Protein AF-0000000066291277 (afdb_homodimer)

Radius of gyration: 20.27 Å; Cα contacts (8 Å, |Δi|>4): 408; chains: 2; bounding box: 44×54×45 Å

pLDDT: mean 94.83, std 2.91, range [80.88, 98.44]

Sequence (378 aa):
MNVTFDGIYNEIIENMHHFASEEKDFSKLTQYKDLISKTIDEVVEEVFNDIFSYEKTKTLFDESKRKELEEDFKNWIKGLFEISNDSDLNEFYKEIVKRGIKYVEKDFLPEYLTAIIIKIEDRLKNKLKEELKEDAQEIVDILDDLLKRVILLNVAAYMNFESKVLDYIGINQNLKKNAVKLGIKKMGLMNVTFDGIYNEIIENMHHFASEEKDFSKLTQYKDLISKTIDEVVEEVFNDIFSYEKTKTLFDESKRKELEEDFKNWIKGLFEISNDSDLNEFYKEIVKRGIKYVEKDFLPEYLTAIIIKIEDRLKNKLKEELKEDAQEIVDILDDLLKRVILLNVAAYMNFESKVLDYIGINQNLKKNAVKLGIKKMGL

Organism: Methanocaldococcus jannaschii (strain ATCC 43067 / DSM 2661 / JAL-1 / JCM 10045 / NBRC 100440) (NCBI:txid243232)

Foldseek 3Di:
DDDDLVVLLVVLVVVCVVPDDDADQLLVLLVCLVLCLVVLLVLLVVLVCCQCVDPVRNPLDDPVCSVVVSVVVSVLVSLSNVQNDPVSVSVNLSVLLVVLLVCLVSVVDLVSVLVSLVSSLVSSLVSQCVVVPPNSVVVNVNSVRVSVVSSSSSNSSNVVNVVVVCVVVPDDPVVVVVVVVVVCVVVVD/DDDDLCVLLVVLVVVCVVPPDDADQLLVLLVCLVLCLVLLLVLLVVLVCCQCVDPVRNPLDDPVCSVVVSVVVSVLVSLSNVQNDPVSVSVNLSVLLVVLLVCLVSVVDLVSVLVSLVSSLVSSLVSLCVVVPPNSVVVNVNSVRVSVVSSSSSNSSNVVNVVVVCVVVPDDPVVVVVVVVVVCVVVVD

Structure (mmCIF, N/CA/C/O backbone):
data_AF-0000000066291277-model_v1
#
loop_
_entity.id
_entity.type
_entity.pdbx_description
1 polymer 'Uncharacterized protein MJ1356'
#
loop_
_atom_site.group_PDB
_atom_site.id
_atom_site.type_symbol
_atom_site.label_atom_id
_atom_site.label_alt_id
_atom_site.label_comp_id
_atom_site.label_asym_id
_atom_site.label_entity_id
_atom_site.label_seq_id
_atom_site.pdbx_PDB_ins_code
_atom_site.Cartn_x
_atom_site.Cartn_y
_atom_site.Cartn_z
_atom_site.occupancy
_atom_site.B_iso_or_equiv
_atom_site.auth_seq_id
_atom_site.auth_comp_id
_atom_site.auth_asym_id
_atom_site.auth_atom_id
_atom_site.pdbx_PDB_model_num
ATOM 1 N N . MET A 1 1 ? -13.555 24.484 4.746 1 80.88 1 MET A N 1
ATOM 2 C CA . MET A 1 1 ? -12.914 23.438 3.965 1 80.88 1 MET A CA 1
ATOM 3 C C . MET A 1 1 ? -13.781 23.031 2.775 1 80.88 1 MET A C 1
ATOM 5 O O . MET A 1 1 ? -14.938 22.656 2.947 1 80.88 1 MET A O 1
ATOM 9 N N . ASN A 1 2 ? -13.281 23.234 1.552 1 84.19 2 ASN A N 1
ATOM 10 C CA . ASN A 1 2 ? -14.008 22.828 0.358 1 84.19 2 ASN A CA 1
ATOM 11 C C . ASN A 1 2 ? -13.578 21.438 -0.117 1 84.19 2 ASN A C 1
ATOM 13 O O . ASN A 1 2 ? -12.672 21.312 -0.941 1 84.19 2 ASN A O 1
ATOM 17 N N . VAL A 1 3 ? -14.273 20.438 0.455 1 90.56 3 VAL A N 1
ATOM 18 C CA . VAL A 1 3 ? -13.945 19.062 0.094 1 90.56 3 VAL A CA 1
ATOM 19 C C . VAL A 1 3 ? -15.219 18.281 -0.197 1 90.56 3 VAL A C 1
ATOM 21 O O . VAL A 1 3 ? -16.234 18.484 0.463 1 90.56 3 VAL A O 1
ATOM 24 N N . THR A 1 4 ? -15.195 17.531 -1.26 1 95.31 4 THR A N 1
ATOM 25 C CA . THR A 1 4 ? -16.281 16.609 -1.573 1 95.31 4 THR A CA 1
ATOM 26 C C . THR A 1 4 ? -15.758 15.195 -1.743 1 95.31 4 THR A C 1
ATOM 28 O O . THR A 1 4 ? -14.625 14.992 -2.178 1 95.31 4 THR A O 1
ATOM 31 N N . PHE A 1 5 ? -16.562 14.242 -1.342 1 97.25 5 PHE A N 1
ATOM 32 C CA . PHE A 1 5 ? -16.172 12.852 -1.511 1 97.25 5 PHE A CA 1
ATOM 33 C C . PHE A 1 5 ? -15.891 12.539 -2.977 1 97.25 5 PHE A C 1
ATOM 35 O O . PHE A 1 5 ? -14.891 11.898 -3.297 1 97.25 5 PHE A O 1
ATOM 42 N N . ASP A 1 6 ? -16.766 13.023 -3.848 1 96.62 6 ASP A N 1
ATOM 43 C CA . ASP A 1 6 ? -16.609 12.734 -5.273 1 96.62 6 ASP A CA 1
ATOM 44 C C . ASP A 1 6 ? -15.297 13.305 -5.812 1 96.62 6 ASP A C 1
ATOM 46 O O . ASP A 1 6 ? -14.656 12.688 -6.668 1 96.62 6 ASP A O 1
ATOM 50 N N . GLY A 1 7 ? -14.938 14.453 -5.355 1 96.12 7 GLY A N 1
ATOM 51 C CA . GLY A 1 7 ? -13.664 15.031 -5.758 1 96.12 7 GLY A CA 1
ATOM 52 C C . GLY A 1 7 ? -12.469 14.188 -5.348 1 96.12 7 GLY A C 1
ATOM 53 O O . GLY A 1 7 ? -11.562 13.953 -6.152 1 96.12 7 GLY A O 1
ATOM 54 N N . ILE A 1 8 ? -12.516 13.727 -4.125 1 96.56 8 ILE A N 1
ATOM 55 C CA . ILE A 1 8 ? -11.445 12.883 -3.615 1 96.56 8 ILE A CA 1
ATOM 56 C C . ILE A 1 8 ? -11.43 11.555 -4.371 1 96.56 8 ILE A C 1
ATOM 58 O O . ILE A 1 8 ? -10.391 11.117 -4.867 1 96.56 8 ILE A O 1
ATOM 62 N N . TYR A 1 9 ? -12.578 10.953 -4.512 1 97.94 9 TYR A N 1
ATOM 63 C CA . TYR A 1 9 ? -12.703 9.656 -5.164 1 97.94 9 TYR A CA 1
ATOM 64 C C . TYR A 1 9 ? -12.203 9.719 -6.605 1 97.94 9 TYR A C 1
ATOM 66 O O . TYR A 1 9 ? -11.414 8.875 -7.035 1 97.94 9 TYR A O 1
ATOM 74 N N . ASN A 1 10 ? -12.609 10.719 -7.34 1 97.31 10 ASN A N 1
ATOM 75 C CA . ASN A 1 10 ? -12.25 10.836 -8.75 1 97.31 10 ASN A CA 1
ATOM 76 C C . ASN A 1 10 ? -10.742 11.047 -8.93 1 97.31 10 ASN A C 1
ATOM 78 O O . ASN A 1 10 ? -10.141 10.492 -9.852 1 97.31 10 ASN A O 1
ATOM 82 N N . GLU A 1 11 ? -10.219 11.828 -8.102 1 96.19 11 GLU A N 1
ATOM 83 C CA . GLU A 1 11 ? -8.781 12.047 -8.164 1 96.19 11 GLU A CA 1
ATOM 84 C C . GLU A 1 11 ? -8.008 10.75 -7.922 1 96.19 11 GLU A C 1
ATOM 86 O O . GLU A 1 11 ? -7.043 10.461 -8.625 1 96.19 11 GLU A O 1
ATOM 91 N N . ILE A 1 12 ? -8.438 9.984 -6.945 1 97.5 12 ILE A N 1
ATOM 92 C CA . ILE A 1 12 ? -7.777 8.734 -6.566 1 97.5 12 ILE A CA 1
ATOM 93 C C . ILE A 1 12 ? -7.879 7.73 -7.715 1 97.5 12 ILE A C 1
ATOM 95 O O . ILE A 1 12 ? -6.887 7.102 -8.086 1 97.5 12 ILE A O 1
ATOM 99 N N . ILE A 1 13 ? -9.039 7.617 -8.32 1 97.56 13 ILE A N 1
ATOM 100 C CA . ILE A 1 13 ? -9.273 6.648 -9.391 1 97.56 13 ILE A CA 1
ATOM 101 C C . ILE A 1 13 ? -8.484 7.047 -10.633 1 97.56 13 ILE A C 1
ATOM 103 O O . ILE A 1 13 ? -7.926 6.191 -11.32 1 97.56 13 ILE A O 1
ATOM 107 N N . GLU A 1 14 ? -8.398 8.281 -10.891 1 96.69 14 GLU A N 1
ATOM 108 C CA . GLU A 1 14 ? -7.609 8.781 -12.016 1 96.69 14 GLU A CA 1
ATOM 109 C C . GLU A 1 14 ? -6.137 8.414 -11.852 1 96.69 14 GLU A C 1
ATOM 111 O O . GLU A 1 14 ? -5.512 7.914 -12.797 1 96.69 14 GLU A O 1
ATOM 116 N N . ASN A 1 15 ? -5.59 8.688 -10.703 1 95.88 15 ASN A N 1
ATOM 117 C CA . ASN A 1 15 ? -4.195 8.352 -10.438 1 95.88 15 ASN A CA 1
ATOM 118 C C . ASN A 1 15 ? -3.943 6.852 -10.578 1 95.88 15 ASN A C 1
ATOM 120 O O . ASN A 1 15 ? -2.939 6.441 -11.164 1 95.88 15 ASN A O 1
ATOM 124 N N . MET A 1 16 ? -4.863 6.059 -10.047 1 95.62 16 MET A N 1
ATOM 125 C CA . MET A 1 16 ? -4.734 4.609 -10.133 1 95.62 16 MET A CA 1
ATOM 126 C C . MET A 1 16 ? -4.719 4.148 -11.586 1 95.62 16 MET A C 1
ATOM 128 O O . MET A 1 16 ? -3.838 3.385 -11.984 1 95.62 16 MET A O 1
ATOM 132 N N . HIS A 1 17 ? -5.57 4.664 -12.359 1 94.38 17 HIS A N 1
ATOM 133 C CA . HIS A 1 17 ? -5.703 4.203 -13.734 1 94.38 17 HIS A CA 1
ATOM 134 C C . HIS A 1 17 ? -4.551 4.711 -14.602 1 94.38 17 HIS A C 1
ATOM 136 O O . HIS A 1 17 ? -4.191 4.078 -15.594 1 94.38 17 HIS A O 1
ATOM 142 N N . HIS A 1 18 ? -4.004 5.73 -14.188 1 95.19 18 HIS A N 1
ATOM 143 C CA . HIS A 1 18 ? -2.873 6.254 -14.945 1 95.19 18 HIS A CA 1
ATOM 144 C C . HIS A 1 18 ? -1.635 5.387 -14.758 1 95.19 18 HIS A C 1
ATOM 146 O O . HIS A 1 18 ? -0.889 5.145 -15.711 1 95.19 18 HIS A O 1
ATOM 152 N N . PHE A 1 19 ? -1.432 4.879 -13.562 1 92.94 19 PHE A N 1
ATOM 153 C CA . PHE A 1 19 ? -0.156 4.242 -13.25 1 92.94 19 PHE A CA 1
ATOM 154 C C . PHE A 1 19 ? -0.304 2.727 -13.211 1 92.94 19 PHE A C 1
ATOM 156 O O . PHE A 1 19 ? 0.6 1.999 -13.625 1 92.94 19 PHE A O 1
ATOM 163 N N . ALA A 1 20 ? -1.417 2.275 -12.742 1 90.69 20 ALA A N 1
ATOM 164 C CA . ALA A 1 20 ? -1.563 0.838 -12.523 1 90.69 20 ALA A CA 1
ATOM 165 C C . ALA A 1 20 ? -2.086 0.148 -13.781 1 90.69 20 ALA A C 1
ATOM 167 O O . ALA A 1 20 ? -2.768 0.77 -14.602 1 90.69 20 ALA A O 1
ATOM 168 N N . SER A 1 21 ? -1.762 -1.123 -13.898 1 90.88 21 SER A N 1
ATOM 169 C CA . SER A 1 21 ? -2.293 -1.937 -14.984 1 90.88 21 SER A CA 1
ATOM 170 C C . SER A 1 21 ? -3.805 -2.094 -14.875 1 90.88 21 SER A C 1
ATOM 172 O O . SER A 1 21 ? -4.391 -1.791 -13.828 1 90.88 21 SER A O 1
ATOM 174 N N . GLU A 1 22 ? -4.352 -2.605 -15.953 1 92.25 22 GLU A N 1
ATOM 175 C CA . GLU A 1 22 ? -5.793 -2.842 -15.977 1 92.25 22 GLU A CA 1
ATOM 176 C C . GLU A 1 22 ? -6.199 -3.891 -14.945 1 92.25 22 GLU A C 1
ATOM 178 O O . GLU A 1 22 ? -5.438 -4.82 -14.664 1 92.25 22 GLU A O 1
ATOM 183 N N . GLU A 1 23 ? -7.418 -3.727 -14.5 1 94.25 23 GLU A N 1
ATOM 184 C CA . GLU A 1 23 ? -7.969 -4.645 -13.508 1 94.25 23 GLU A CA 1
ATOM 185 C C . GLU A 1 23 ? -8.219 -6.023 -14.117 1 94.25 23 GLU A C 1
ATOM 187 O O . GLU A 1 23 ? -8.625 -6.137 -15.273 1 94.25 23 GLU A O 1
ATOM 192 N N . LYS A 1 24 ? -8.008 -7.035 -13.305 1 94.44 24 LYS A N 1
ATOM 193 C CA . LYS A 1 24 ? -8.43 -8.375 -13.688 1 94.44 24 LYS A CA 1
ATOM 194 C C . LYS A 1 24 ? -9.938 -8.539 -13.547 1 94.44 24 LYS A C 1
ATOM 196 O O . LYS A 1 24 ? -10.633 -7.609 -13.125 1 94.44 24 LYS A O 1
ATOM 201 N N . ASP A 1 25 ? -10.43 -9.672 -13.992 1 97 25 ASP A N 1
ATOM 202 C CA . ASP A 1 25 ? -11.859 -9.945 -13.883 1 97 25 ASP A CA 1
ATOM 203 C C . ASP A 1 25 ? -12.227 -10.438 -12.484 1 97 25 ASP A C 1
ATOM 205 O O . ASP A 1 25 ? -12.305 -11.648 -12.25 1 97 25 ASP A O 1
ATOM 209 N N . PHE A 1 26 ? -12.625 -9.539 -11.672 1 97.94 26 PHE A N 1
ATOM 210 C CA . PHE A 1 26 ? -12.859 -9.844 -10.266 1 97.94 26 PHE A CA 1
ATOM 211 C C . PHE A 1 26 ? -14.148 -10.641 -10.086 1 97.94 26 PHE A C 1
ATOM 213 O O . PHE A 1 26 ? -14.391 -11.211 -9.016 1 97.94 26 PHE A O 1
ATOM 220 N N . SER A 1 27 ? -15 -10.664 -11.125 1 98 27 SER A N 1
ATOM 221 C CA . SER A 1 27 ? -16.25 -11.398 -11.023 1 98 27 SER A CA 1
ATOM 222 C C . SER A 1 27 ? -16 -12.883 -10.812 1 98 27 SER A C 1
ATOM 224 O O . SER A 1 27 ? -16.875 -13.594 -10.289 1 98 27 SER A O 1
ATOM 226 N N . LYS A 1 28 ? -14.875 -13.383 -11.156 1 97.38 28 LYS A N 1
ATOM 227 C CA . LYS A 1 28 ? -14.531 -14.789 -11 1 97.38 28 LYS A CA 1
ATOM 228 C C . LYS A 1 28 ? -14.414 -15.172 -9.523 1 97.38 28 LYS A C 1
ATOM 230 O O . LYS A 1 28 ? -14.484 -16.344 -9.172 1 97.38 28 LYS A O 1
ATOM 235 N N . LEU A 1 29 ? -14.242 -14.211 -8.633 1 97.56 29 LEU A N 1
ATOM 236 C CA . LEU A 1 29 ? -14.102 -14.477 -7.203 1 97.56 29 LEU A CA 1
ATOM 237 C C . LEU A 1 29 ? -15.438 -14.883 -6.594 1 97.56 29 LEU A C 1
ATOM 239 O O . LEU A 1 29 ? -15.477 -15.539 -5.551 1 97.56 29 LEU A O 1
ATOM 243 N N . THR A 1 30 ? -16.516 -14.484 -7.234 1 97 30 THR A N 1
ATOM 244 C CA . THR A 1 30 ? -17.844 -14.672 -6.66 1 97 30 THR A CA 1
ATOM 245 C C . THR A 1 30 ? -18.125 -16.156 -6.426 1 97 30 THR A C 1
ATOM 247 O O . THR A 1 30 ? -18.875 -16.516 -5.512 1 97 30 THR A O 1
ATOM 250 N N . GLN A 1 31 ? -17.484 -17.016 -7.156 1 95.25 31 GLN A N 1
ATOM 251 C CA . GLN A 1 31 ? -17.719 -18.453 -7.09 1 95.25 31 GLN A CA 1
ATOM 252 C C . GLN A 1 31 ? -17.156 -19.047 -5.805 1 95.25 31 GLN A C 1
ATOM 254 O O . GLN A 1 31 ? -17.5 -20.172 -5.426 1 95.25 31 GLN A O 1
ATOM 259 N N . TYR A 1 32 ? -16.453 -18.266 -5.094 1 94.06 32 TYR A N 1
ATOM 260 C CA . TYR A 1 32 ? -15.703 -18.859 -3.994 1 94.06 32 TYR A CA 1
ATOM 261 C C . TYR A 1 32 ? -16.109 -18.234 -2.66 1 94.06 32 TYR A C 1
ATOM 263 O O . TYR A 1 32 ? -15.43 -18.438 -1.647 1 94.06 32 TYR A O 1
ATOM 271 N N . LYS A 1 33 ? -17.125 -17.531 -2.645 1 92.5 33 LYS A N 1
ATOM 272 C CA . LYS A 1 33 ? -17.594 -16.875 -1.438 1 92.5 33 LYS A CA 1
ATOM 273 C C . LYS A 1 33 ? -17.844 -17.875 -0.315 1 92.5 33 LYS A C 1
ATOM 275 O O . LYS A 1 33 ? -17.406 -17.672 0.819 1 92.5 33 LYS A O 1
ATOM 280 N N . ASP A 1 34 ? -18.453 -18.922 -0.618 1 91.5 34 ASP A N 1
ATOM 281 C CA . ASP A 1 34 ? -18.812 -19.906 0.397 1 91.5 34 ASP A CA 1
ATOM 282 C C . ASP A 1 34 ? -17.562 -20.641 0.899 1 91.5 34 ASP A C 1
ATOM 284 O O . ASP A 1 34 ? -17.484 -21 2.074 1 91.5 34 ASP A O 1
ATOM 288 N N . LEU A 1 35 ? -16.688 -20.797 0.063 1 91.88 35 LEU A N 1
ATOM 289 C CA . LEU A 1 35 ? -15.461 -21.516 0.399 1 91.88 35 LEU A CA 1
ATOM 290 C C . LEU A 1 35 ? -14.68 -20.781 1.483 1 91.88 35 LEU A C 1
ATOM 292 O O . LEU A 1 35 ? -14.07 -21.422 2.35 1 91.88 35 LEU A O 1
ATOM 296 N N . ILE A 1 36 ? -14.734 -19.438 1.47 1 91.38 36 ILE A N 1
ATOM 297 C CA . ILE A 1 36 ? -13.805 -18.688 2.311 1 91.38 36 ILE A CA 1
ATOM 298 C C . ILE A 1 36 ? -14.5 -18.281 3.609 1 91.38 36 ILE A C 1
ATOM 300 O O . ILE A 1 36 ? -13.867 -17.703 4.504 1 91.38 36 ILE A O 1
ATOM 304 N N . SER A 1 37 ? -15.719 -18.578 3.73 1 88.25 37 SER A N 1
ATOM 305 C CA . SER A 1 37 ? -16.516 -18.078 4.848 1 88.25 37 SER A CA 1
ATOM 306 C C . SER A 1 37 ? -15.898 -18.484 6.188 1 88.25 37 SER A C 1
ATOM 308 O O . SER A 1 37 ? -15.789 -17.656 7.098 1 88.25 37 SER A O 1
ATOM 310 N N . LYS A 1 38 ? -15.5 -19.688 6.328 1 87.31 38 LYS A N 1
ATOM 311 C CA . LYS A 1 38 ? -14.906 -20.141 7.586 1 87.31 38 LYS A CA 1
ATOM 312 C C . LYS A 1 38 ? -13.547 -19.5 7.812 1 87.31 38 LYS A C 1
ATOM 314 O O . LYS A 1 38 ? -13.195 -19.156 8.945 1 87.31 38 LYS A O 1
ATOM 319 N N . THR A 1 39 ? -12.828 -19.312 6.875 1 92.88 39 THR A N 1
ATOM 320 C CA . THR A 1 39 ? -11.5 -18.719 6.984 1 92.88 39 THR A CA 1
ATOM 321 C C . THR A 1 39 ? -11.602 -17.25 7.402 1 92.88 39 THR A C 1
ATOM 323 O O . THR A 1 39 ? -10.773 -16.766 8.18 1 92.88 39 THR A O 1
ATOM 326 N N . ILE A 1 40 ? -12.617 -16.578 7.008 1 94.94 40 ILE A N 1
ATOM 327 C CA . ILE A 1 40 ? -12.82 -15.164 7.293 1 94.94 40 ILE A CA 1
ATOM 328 C C . ILE A 1 40 ? -12.953 -14.953 8.797 1 94.94 40 ILE A C 1
ATOM 330 O O . ILE A 1 40 ? -12.328 -14.055 9.367 1 94.94 40 ILE A O 1
ATOM 334 N N . ASP A 1 41 ? -13.688 -15.812 9.453 1 93.38 41 ASP A N 1
ATOM 335 C CA . ASP A 1 41 ? -13.898 -15.672 10.891 1 93.38 41 ASP A CA 1
ATOM 336 C C . ASP A 1 41 ? -12.578 -15.75 11.648 1 93.38 41 ASP A C 1
ATOM 338 O O . ASP A 1 41 ? -12.297 -14.906 12.5 1 93.38 41 ASP A O 1
ATOM 342 N N . GLU A 1 42 ? -11.875 -16.734 11.32 1 94.44 42 GLU A N 1
ATOM 343 C CA . GLU A 1 42 ? -10.609 -16.953 12 1 94.44 42 GLU A CA 1
ATOM 344 C C . GLU A 1 42 ? -9.633 -15.797 11.742 1 94.44 42 GLU A C 1
ATOM 346 O O . GLU A 1 42 ? -8.961 -15.328 12.664 1 94.44 42 GLU A O 1
ATOM 351 N N . VAL A 1 43 ? -9.57 -15.383 10.555 1 94.31 43 VAL A N 1
ATOM 352 C CA . VAL A 1 43 ? -8.641 -14.328 10.172 1 94.31 43 VAL A CA 1
ATOM 353 C C . VAL A 1 43 ? -9.023 -13.016 10.844 1 94.31 43 VAL A C 1
ATOM 355 O O . VAL A 1 43 ? -8.164 -12.281 11.328 1 94.31 43 VAL A O 1
ATOM 358 N N . VAL A 1 44 ? -10.258 -12.695 10.906 1 96.31 44 VAL A N 1
ATOM 359 C CA . VAL A 1 44 ? -10.742 -11.469 11.523 1 96.31 44 VAL A CA 1
ATOM 360 C C . VAL A 1 44 ? -10.422 -11.469 13.016 1 96.31 44 VAL A C 1
ATOM 362 O O . VAL A 1 44 ? -9.961 -10.461 13.555 1 96.31 44 VAL A O 1
ATOM 365 N N . GLU A 1 45 ? -10.625 -12.602 13.617 1 95.81 45 GLU A N 1
ATOM 366 C CA . GLU A 1 45 ? -10.289 -12.703 15.039 1 95.81 45 GLU A CA 1
ATOM 367 C C . GLU A 1 45 ? -8.805 -12.445 15.273 1 95.81 45 GLU A C 1
ATOM 369 O O . GLU A 1 45 ? -8.43 -11.71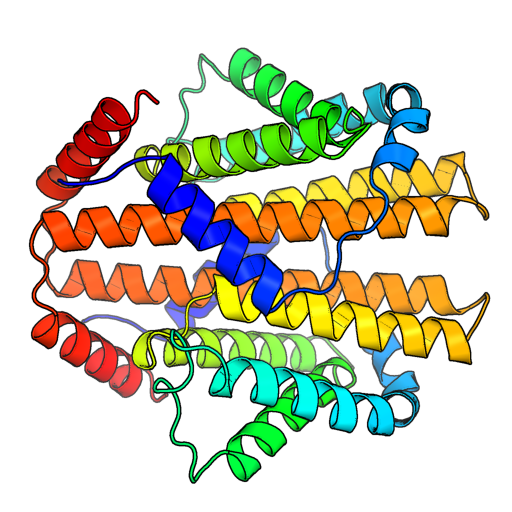9 16.203 1 95.81 45 GLU A O 1
ATOM 374 N N . GLU A 1 46 ? -7.973 -13.016 14.492 1 95.38 46 GLU A N 1
ATOM 375 C CA . GLU A 1 46 ? -6.531 -12.82 14.617 1 95.38 46 GLU A CA 1
ATOM 376 C C . GLU A 1 46 ? -6.16 -11.352 14.43 1 95.38 46 GLU A C 1
ATOM 378 O O . GLU A 1 46 ? -5.336 -10.82 15.18 1 95.38 46 GLU A O 1
ATOM 383 N N . VAL A 1 47 ? -6.727 -10.688 13.438 1 95.88 47 VAL A N 1
ATOM 384 C CA . VAL A 1 47 ? -6.453 -9.289 13.125 1 95.88 47 VAL A CA 1
ATOM 385 C C . VAL A 1 47 ? -6.824 -8.414 14.32 1 95.88 47 VAL A C 1
ATOM 387 O O . VAL A 1 47 ? -6.035 -7.559 14.742 1 95.88 47 VAL A O 1
ATOM 390 N N . PHE A 1 48 ? -7.941 -8.633 14.898 1 96.69 48 PHE A N 1
ATOM 391 C CA . PHE A 1 48 ? -8.391 -7.77 15.984 1 96.69 48 PHE A CA 1
ATOM 392 C C . PHE A 1 48 ? -7.652 -8.094 17.266 1 96.69 48 PHE A C 1
ATOM 394 O O . PHE A 1 48 ? -7.43 -7.211 18.109 1 96.69 48 PHE A O 1
ATOM 401 N N . ASN A 1 49 ? -7.211 -9.352 17.453 1 97.19 49 ASN A N 1
ATOM 402 C CA . ASN A 1 49 ? -6.277 -9.641 18.531 1 97.19 49 ASN A CA 1
ATOM 403 C C . ASN A 1 49 ? -4.996 -8.82 18.406 1 97.19 49 ASN A C 1
ATOM 405 O O . ASN A 1 49 ? -4.512 -8.258 19.375 1 97.19 49 ASN A O 1
ATOM 409 N N . ASP A 1 50 ? -4.48 -8.734 17.234 1 96.19 50 ASP A N 1
ATOM 410 C CA . ASP A 1 50 ? -3.275 -7.949 16.969 1 96.19 50 ASP A CA 1
ATOM 411 C C . ASP A 1 50 ? -3.516 -6.469 17.25 1 96.19 50 ASP A C 1
ATOM 413 O O . ASP A 1 50 ? -2.666 -5.797 17.844 1 96.19 50 ASP A O 1
ATOM 417 N N . ILE A 1 51 ? -4.668 -5.969 16.812 1 96.12 51 ILE A N 1
ATOM 418 C CA . ILE A 1 51 ? -5 -4.555 16.969 1 96.12 51 ILE A CA 1
ATOM 419 C C . ILE A 1 51 ? -5.09 -4.203 18.453 1 96.12 51 ILE A C 1
ATOM 421 O O . ILE A 1 51 ? -4.512 -3.209 18.891 1 96.12 51 ILE A O 1
ATOM 425 N N . PHE A 1 52 ? -5.707 -5.031 19.203 1 96.19 52 PHE A N 1
ATOM 426 C CA . PHE A 1 52 ? -6.02 -4.688 20.578 1 96.19 52 PHE A CA 1
ATOM 427 C C . PHE A 1 52 ? -4.871 -5.082 21.516 1 96.19 52 PHE A C 1
ATOM 429 O O . PHE A 1 52 ? -4.824 -4.652 22.656 1 96.19 52 PHE A O 1
ATOM 436 N N . SER A 1 53 ? -3.939 -5.863 21.031 1 95.75 53 SER A N 1
ATOM 437 C CA . SER A 1 53 ? -2.795 -6.242 21.844 1 95.75 53 SER A CA 1
ATOM 438 C C . SER A 1 53 ? -1.623 -5.289 21.641 1 95.75 53 SER A C 1
ATOM 440 O O . SER A 1 53 ? -0.639 -5.336 22.375 1 95.75 53 SER A O 1
ATOM 442 N N . TYR A 1 54 ? -1.712 -4.531 20.625 1 95.94 54 TYR A N 1
ATOM 443 C CA . TYR A 1 54 ? -0.607 -3.65 20.266 1 95.94 54 TYR A CA 1
ATOM 444 C C . TYR A 1 54 ? -0.763 -2.281 20.922 1 95.94 54 TYR A C 1
ATOM 446 O O . TYR A 1 54 ? -1.771 -1.602 20.719 1 95.94 54 TYR A O 1
ATOM 454 N N . GLU A 1 55 ? 0.236 -1.794 21.609 1 94.38 55 GLU A N 1
ATOM 455 C CA . GLU A 1 55 ? 0.185 -0.553 22.375 1 94.38 55 GLU A CA 1
ATOM 456 C C . GLU A 1 55 ? -0.17 0.633 21.484 1 94.38 55 GLU A C 1
ATOM 458 O O . GLU A 1 55 ? -0.866 1.555 21.922 1 94.38 55 GLU A O 1
ATOM 463 N N . LYS A 1 56 ? 0.219 0.58 20.266 1 93.5 56 LYS A N 1
ATOM 464 C CA . LYS A 1 56 ? 0.059 1.722 19.375 1 93.5 56 LYS A CA 1
ATOM 465 C C . LYS A 1 56 ? -1.354 1.775 18.797 1 93.5 56 LYS A C 1
ATOM 467 O O . LYS A 1 56 ? -1.779 2.811 18.281 1 93.5 56 LYS A O 1
ATOM 472 N N . THR A 1 57 ? -2.057 0.612 18.812 1 96 57 THR A N 1
ATOM 473 C CA . THR A 1 57 ? -3.357 0.607 18.141 1 96 57 THR A CA 1
ATOM 474 C C . THR A 1 57 ? -4.465 0.253 19.141 1 96 57 THR A C 1
ATOM 476 O O . THR A 1 57 ? -5.648 0.456 18.844 1 96 57 THR A O 1
ATOM 479 N N . LYS A 1 58 ? -4.191 -0.193 20.266 1 94 58 LYS A N 1
ATOM 480 C CA . LYS A 1 58 ? -5.148 -0.761 21.203 1 94 58 LYS A CA 1
ATOM 481 C C . LYS A 1 58 ? -6.195 0.273 21.625 1 94 58 LYS A C 1
ATOM 483 O O . LYS A 1 58 ? -7.328 -0.079 21.953 1 94 58 LYS A O 1
ATOM 488 N N . THR A 1 59 ? -5.859 1.6 21.594 1 93.56 59 THR A N 1
ATOM 489 C CA . THR A 1 59 ? -6.77 2.619 22.109 1 93.56 59 THR A CA 1
ATOM 490 C C . THR A 1 59 ? -7.48 3.33 20.953 1 93.56 59 THR A C 1
ATOM 492 O O . THR A 1 59 ? -8.281 4.242 21.188 1 93.56 59 THR A O 1
ATOM 495 N N . LEU A 1 60 ? -7.16 2.896 19.781 1 93.06 60 LEU A N 1
ATOM 496 C CA . LEU A 1 60 ? -7.73 3.584 18.625 1 93.06 60 LEU A CA 1
ATOM 497 C C . LEU A 1 60 ? -9.195 3.197 18.438 1 93.06 60 LEU A C 1
ATOM 499 O O . LEU A 1 60 ? -9.945 3.904 17.75 1 93.06 60 LEU A O 1
ATOM 503 N N . PHE A 1 61 ? -9.5 2.066 19 1 92.19 61 PHE A N 1
ATOM 504 C CA . PHE A 1 61 ? -10.867 1.577 18.891 1 92.19 61 PHE A CA 1
ATOM 505 C C . PHE A 1 61 ? -11.469 1.329 20.266 1 92.19 61 PHE A C 1
ATOM 507 O O . PHE A 1 61 ? -10.742 1.084 21.234 1 92.19 61 PHE A O 1
ATOM 514 N N . ASP A 1 62 ? -12.75 1.476 20.297 1 92.69 62 ASP A N 1
ATOM 515 C CA . ASP A 1 62 ? -13.492 1.137 21.516 1 92.69 62 ASP A CA 1
ATOM 516 C C . ASP A 1 62 ? -13.625 -0.376 21.672 1 92.69 62 ASP A C 1
ATOM 518 O O . ASP A 1 62 ? -14.383 -1.019 20.938 1 92.69 62 ASP A O 1
ATOM 522 N N . GLU A 1 63 ? -12.969 -0.869 22.688 1 92.25 63 GLU A N 1
ATOM 523 C CA . GLU A 1 63 ? -12.945 -2.314 22.891 1 92.25 63 GLU A CA 1
ATOM 524 C C . GLU A 1 63 ? -14.352 -2.861 23.125 1 92.25 63 GLU A C 1
ATOM 526 O O . GLU A 1 63 ? -14.641 -4.008 22.781 1 92.25 63 GLU A O 1
ATOM 531 N N . SER A 1 64 ? -15.172 -2.094 23.641 1 94.94 64 SER A N 1
ATOM 532 C CA . SER A 1 64 ? -16.547 -2.523 23.906 1 94.94 64 SER A CA 1
ATOM 533 C C . SER A 1 64 ? -17.312 -2.746 22.609 1 94.94 64 SER A C 1
ATOM 535 O O . SER A 1 64 ? -18.344 -3.424 22.594 1 94.94 64 SER A O 1
ATOM 537 N N . LYS A 1 65 ? -16.797 -2.18 21.609 1 95.5 65 LYS A N 1
ATOM 538 C CA . LYS A 1 65 ? -17.453 -2.316 20.328 1 95.5 65 LYS A CA 1
ATOM 539 C C . LYS A 1 65 ? -16.734 -3.33 19.438 1 95.5 65 LYS A C 1
ATOM 541 O O . LYS A 1 65 ? -16.969 -3.389 18.234 1 95.5 65 LYS A O 1
ATOM 546 N N . ARG A 1 66 ? -15.883 -4.148 20.031 1 95.56 66 ARG A N 1
ATOM 547 C CA . ARG A 1 66 ? -15.031 -5.07 19.281 1 95.56 66 ARG A CA 1
ATOM 548 C C . ARG A 1 66 ? -15.867 -6 18.406 1 95.56 66 ARG A C 1
ATOM 550 O O . ARG A 1 66 ? -15.539 -6.215 17.234 1 95.56 66 ARG A O 1
ATOM 557 N N . LYS A 1 67 ? -16.922 -6.621 18.891 1 96.31 67 LYS A N 1
ATOM 558 C CA . LYS A 1 67 ? -17.734 -7.57 18.141 1 96.31 67 LYS A CA 1
ATOM 559 C C . LYS A 1 67 ? -18.328 -6.918 16.891 1 96.31 67 LYS A C 1
ATOM 561 O O . LYS A 1 67 ? -18.375 -7.527 15.828 1 96.31 67 LYS A O 1
ATOM 566 N N . GLU A 1 68 ? -18.766 -5.676 17.094 1 96.62 68 GLU A N 1
ATOM 567 C CA . GLU A 1 68 ? -19.312 -4.93 15.977 1 96.62 68 GLU A CA 1
ATOM 568 C C . GLU A 1 68 ? -18.25 -4.641 14.922 1 96.62 68 GLU A C 1
ATOM 570 O O . GLU A 1 68 ? -18.5 -4.773 13.719 1 96.62 68 GLU A O 1
ATOM 575 N N . LEU A 1 69 ? -17.141 -4.285 15.352 1 95 69 LEU A N 1
ATOM 576 C CA . LEU A 1 69 ? -16.031 -4 14.461 1 95 69 LEU A CA 1
ATOM 577 C C . LEU A 1 69 ? -15.609 -5.254 13.703 1 95 69 LEU A C 1
ATOM 579 O O . LEU A 1 69 ? -15.32 -5.191 12.508 1 95 69 LEU A O 1
ATOM 583 N N . GLU A 1 70 ? -15.555 -6.328 14.414 1 96.38 70 GLU A N 1
ATOM 584 C CA . GLU A 1 70 ? -15.219 -7.602 13.781 1 96.38 70 GLU A CA 1
ATOM 585 C C . GLU A 1 70 ? -16.234 -7.973 12.711 1 96.38 70 GLU A C 1
ATOM 587 O O . GLU A 1 70 ? -15.867 -8.398 11.617 1 96.38 70 GLU A O 1
ATOM 592 N N . GLU A 1 71 ? -17.469 -7.781 13 1 96.19 71 GLU A N 1
ATOM 593 C CA . GLU A 1 71 ? -18.516 -8.102 12.039 1 96.19 71 GLU A CA 1
ATOM 594 C C . GLU A 1 71 ? -18.422 -7.211 10.805 1 96.19 71 GLU A C 1
ATOM 596 O O . GLU A 1 71 ? -18.609 -7.676 9.68 1 96.19 71 GLU A O 1
ATOM 601 N N . ASP A 1 72 ? -18.156 -5.992 11.031 1 95 72 ASP A N 1
ATOM 602 C CA . ASP A 1 72 ? -17.984 -5.051 9.93 1 95 72 ASP A CA 1
ATOM 603 C C . ASP A 1 72 ? -16.797 -5.453 9.047 1 95 72 ASP A C 1
ATOM 605 O O . ASP A 1 72 ? -16.891 -5.367 7.816 1 95 72 ASP A O 1
ATOM 609 N N . PHE A 1 73 ? -15.797 -5.84 9.695 1 95 73 PHE A N 1
ATOM 610 C CA . PHE A 1 73 ? -14.602 -6.246 8.977 1 95 73 PHE A CA 1
ATOM 611 C C . PHE A 1 73 ? -14.844 -7.547 8.219 1 95 73 PHE A C 1
ATOM 613 O O . PHE A 1 73 ? -14.352 -7.715 7.098 1 95 73 PHE A O 1
ATOM 620 N N . LYS A 1 74 ? -15.57 -8.516 8.766 1 95.88 74 LYS A N 1
ATOM 621 C CA . LYS A 1 74 ? -15.961 -9.734 8.07 1 95.88 74 LYS A CA 1
ATOM 622 C C . LYS A 1 74 ? -16.75 -9.414 6.801 1 95.88 74 LYS A C 1
ATOM 624 O O . LYS A 1 74 ? -16.5 -9.992 5.746 1 95.88 74 LYS A O 1
ATOM 629 N N . ASN A 1 75 ? -17.641 -8.484 6.961 1 94.38 75 ASN A N 1
ATOM 630 C CA . ASN A 1 75 ? -18.453 -8.086 5.824 1 94.38 75 ASN A CA 1
ATOM 631 C C . ASN A 1 75 ? -17.625 -7.434 4.727 1 94.38 75 ASN A C 1
ATOM 633 O O . ASN A 1 75 ? -17.891 -7.621 3.539 1 94.38 75 ASN A O 1
ATOM 637 N N . TRP A 1 76 ? -16.703 -6.75 5.188 1 94 76 TRP A N 1
ATOM 638 C CA . TRP A 1 76 ? -15.789 -6.125 4.234 1 94 76 TRP A CA 1
ATOM 639 C C . TRP A 1 76 ? -15.031 -7.18 3.436 1 94 76 TRP A C 1
ATOM 641 O O . TRP A 1 76 ? -14.914 -7.078 2.213 1 94 76 TRP A O 1
ATOM 651 N N . ILE A 1 77 ? -14.492 -8.18 4.078 1 95.31 77 ILE A N 1
ATOM 652 C CA . ILE A 1 77 ? -13.766 -9.242 3.395 1 95.31 77 ILE A CA 1
ATOM 653 C C . ILE A 1 77 ? -14.719 -10 2.467 1 95.31 77 ILE A C 1
ATOM 655 O O . ILE A 1 77 ? -14.359 -10.32 1.331 1 95.31 77 ILE A O 1
ATOM 659 N N . LYS A 1 78 ? -15.914 -10.273 2.932 1 94.75 78 LYS A N 1
ATOM 660 C CA . LYS A 1 78 ? -16.906 -10.938 2.098 1 94.75 78 LYS A CA 1
ATOM 661 C C . LYS A 1 78 ? -17.188 -10.141 0.826 1 94.75 78 LYS A C 1
ATOM 663 O O . LYS A 1 78 ? -17.438 -10.727 -0.232 1 94.75 78 LYS A O 1
ATOM 668 N N . GLY A 1 79 ? -17.156 -8.844 0.95 1 95.69 79 GLY A N 1
ATOM 669 C CA . GLY A 1 79 ? -17.375 -7.953 -0.182 1 95.69 79 GLY A CA 1
ATOM 670 C C . GLY A 1 79 ? -16.406 -8.188 -1.322 1 95.69 79 GLY A C 1
ATOM 671 O O . GLY A 1 79 ? -16.734 -7.945 -2.486 1 95.69 79 GLY A O 1
ATOM 672 N N . LEU A 1 80 ? -15.195 -8.664 -1.044 1 96.81 80 LEU A N 1
ATOM 673 C CA . LEU A 1 80 ? -14.211 -9 -2.068 1 96.81 80 LEU A CA 1
ATOM 674 C C . LEU A 1 80 ? -14.766 -10.055 -3.023 1 96.81 80 LEU A C 1
ATOM 676 O O . LEU A 1 80 ? -14.367 -10.109 -4.191 1 96.81 80 LEU A O 1
ATOM 680 N N . PHE A 1 81 ? -15.641 -10.852 -2.551 1 96.88 81 PHE A N 1
ATOM 681 C CA . PHE A 1 81 ? -16.141 -12 -3.301 1 96.88 81 PHE A CA 1
ATOM 682 C C . PHE A 1 81 ? -17.562 -11.758 -3.787 1 96.88 81 PHE A C 1
ATOM 684 O O . PHE A 1 81 ? -18.266 -12.703 -4.129 1 96.88 81 PHE A O 1
ATOM 691 N N . GLU A 1 82 ? -17.984 -10.5 -3.773 1 96.56 82 GLU A N 1
ATOM 692 C CA . GLU A 1 82 ? -19.344 -10.18 -4.188 1 96.56 82 GLU A CA 1
ATOM 693 C C . GLU A 1 82 ? -19.344 -9.234 -5.387 1 96.56 82 GLU A C 1
ATOM 695 O O . GLU A 1 82 ? -20.406 -8.789 -5.828 1 96.56 82 GLU A O 1
ATOM 700 N N . ILE A 1 83 ? -18.188 -8.961 -5.918 1 98 83 ILE A N 1
ATOM 701 C CA . ILE A 1 83 ? -18.047 -8.078 -7.066 1 98 83 ILE A CA 1
ATOM 702 C C . ILE A 1 83 ? -18.375 -8.836 -8.352 1 98 83 ILE A C 1
ATOM 704 O O . ILE A 1 83 ? -17.578 -9.664 -8.812 1 98 83 ILE A O 1
ATOM 708 N N . SER A 1 84 ? -19.453 -8.5 -9.047 1 97.62 84 SER A N 1
ATOM 709 C CA . SER A 1 84 ? -19.906 -9.312 -10.18 1 97.62 84 SER A CA 1
ATOM 710 C C . SER A 1 84 ? -19.812 -8.531 -11.484 1 97.62 84 SER A C 1
ATOM 712 O O . SER A 1 84 ? -19.875 -9.109 -12.57 1 97.62 84 SER A O 1
ATOM 714 N N . ASN A 1 85 ? -19.781 -7.215 -11.367 1 97.25 85 ASN A N 1
ATOM 715 C CA . ASN A 1 85 ? -19.734 -6.344 -12.539 1 97.25 85 ASN A CA 1
ATOM 716 C C . ASN A 1 85 ? -19.062 -5.012 -12.219 1 97.25 85 ASN A C 1
ATOM 718 O O . ASN A 1 85 ? -18.641 -4.777 -11.078 1 97.25 85 ASN A O 1
ATOM 722 N N . ASP A 1 86 ? -18.984 -4.117 -13.148 1 96.12 86 ASP A N 1
ATOM 723 C CA . ASP A 1 86 ? -18.266 -2.85 -13.008 1 96.12 86 ASP A CA 1
ATOM 724 C C . ASP A 1 86 ? -18.953 -1.942 -11.992 1 96.12 86 ASP A C 1
ATOM 726 O O . ASP A 1 86 ? -18.297 -1.18 -11.289 1 96.12 86 ASP A O 1
ATOM 730 N N . SER A 1 87 ? -20.234 -2.021 -12.008 1 97.56 87 SER A N 1
ATOM 731 C CA . SER A 1 87 ? -20.969 -1.209 -11.047 1 97.56 87 SER A CA 1
ATOM 732 C C . SER A 1 87 ? -20.672 -1.632 -9.617 1 97.56 87 SER A C 1
ATOM 734 O O . SER A 1 87 ? -20.469 -0.785 -8.742 1 97.56 87 SER A O 1
ATOM 736 N N . ASP A 1 88 ? -20.625 -2.918 -9.367 1 97.88 88 ASP A N 1
ATOM 737 C CA . ASP A 1 88 ? -20.266 -3.441 -8.055 1 97.88 88 ASP A CA 1
ATOM 738 C C . ASP A 1 88 ? -18.859 -3.012 -7.668 1 97.88 88 ASP A C 1
ATOM 740 O O . ASP A 1 88 ? -18.609 -2.633 -6.52 1 97.88 88 ASP A O 1
ATOM 744 N N . LEU A 1 89 ? -18 -3.127 -8.664 1 97.88 89 LEU A N 1
ATOM 745 C CA . LEU A 1 89 ? -16.609 -2.76 -8.406 1 97.88 89 LEU A CA 1
ATOM 746 C C . LEU A 1 89 ? -16.5 -1.29 -8.016 1 97.88 89 LEU A C 1
ATOM 748 O O . LEU A 1 89 ? -15.789 -0.947 -7.066 1 97.88 89 LEU A O 1
ATOM 752 N N . ASN A 1 90 ? -17.156 -0.446 -8.703 1 97.56 90 ASN A N 1
ATOM 753 C CA . ASN A 1 90 ? -17.156 0.982 -8.398 1 97.56 90 ASN A CA 1
ATOM 754 C C . ASN A 1 90 ? -17.688 1.26 -6.996 1 97.56 90 ASN A C 1
ATOM 756 O O . ASN A 1 90 ? -17.141 2.084 -6.27 1 97.56 90 ASN A O 1
ATOM 760 N N . GLU A 1 91 ? -18.75 0.619 -6.637 1 97.75 91 GLU A N 1
ATOM 761 C CA . GLU A 1 91 ? -19.312 0.793 -5.293 1 97.75 91 GLU A CA 1
ATOM 762 C C . GLU A 1 91 ? -18.344 0.279 -4.23 1 97.75 91 GLU A C 1
ATOM 764 O O . GLU A 1 91 ? -18.203 0.889 -3.168 1 97.75 91 GLU A O 1
ATOM 769 N N . PHE A 1 92 ? -17.781 -0.797 -4.539 1 97.94 92 PHE A N 1
ATOM 770 C CA . PHE A 1 92 ? -16.797 -1.361 -3.621 1 97.94 92 PHE A CA 1
ATOM 771 C C . PHE A 1 92 ? -15.633 -0.402 -3.424 1 97.94 92 PHE A C 1
ATOM 773 O O . PHE A 1 92 ? -15.211 -0.158 -2.293 1 97.94 92 PHE A O 1
ATOM 780 N N . TYR A 1 93 ? -15.094 0.17 -4.492 1 98.25 93 TYR A N 1
ATOM 781 C CA . TYR A 1 93 ? -14.008 1.145 -4.414 1 98.25 93 TYR A CA 1
ATOM 782 C C . TYR A 1 93 ? -14.438 2.367 -3.609 1 98.25 93 TYR A C 1
ATOM 784 O O . TYR A 1 93 ? -13.656 2.898 -2.816 1 98.25 93 TYR A O 1
ATOM 792 N N . LYS A 1 94 ? -15.625 2.816 -3.818 1 98.12 94 LYS A N 1
ATOM 793 C CA . LYS A 1 94 ? -16.125 3.951 -3.053 1 98.12 94 LYS A CA 1
ATOM 794 C C . LYS A 1 94 ? -16.125 3.652 -1.556 1 98.12 94 LYS A C 1
ATOM 796 O O . LYS A 1 94 ? -15.75 4.508 -0.749 1 98.12 94 LYS A O 1
ATOM 801 N N . GLU A 1 95 ? -16.516 2.465 -1.223 1 97.5 95 GLU A N 1
ATOM 802 C CA . GLU A 1 95 ? -16.531 2.082 0.186 1 97.5 95 GLU A CA 1
ATOM 803 C C . GLU A 1 95 ? -15.125 2.051 0.774 1 97.5 95 GLU A C 1
ATOM 805 O O . GLU A 1 95 ? -14.922 2.445 1.924 1 97.5 95 GLU A O 1
ATOM 810 N N . ILE A 1 96 ? -14.219 1.552 0.022 1 97.69 96 ILE A N 1
ATOM 811 C CA . ILE A 1 96 ? -12.836 1.528 0.482 1 97.69 96 ILE A CA 1
ATOM 812 C C . ILE A 1 96 ? -12.359 2.951 0.757 1 97.69 96 ILE A C 1
ATOM 814 O O . ILE A 1 96 ? -11.75 3.219 1.796 1 97.69 96 ILE A O 1
ATOM 818 N N . VAL A 1 97 ? -12.633 3.836 -0.15 1 98.06 97 VAL A N 1
ATOM 819 C CA . VAL A 1 97 ? -12.188 5.219 -0.031 1 98.06 97 VAL A CA 1
ATOM 820 C C . VAL A 1 97 ? -12.867 5.887 1.16 1 98.06 97 VAL A C 1
ATOM 822 O O . VAL A 1 97 ? -12.227 6.59 1.939 1 98.06 97 VAL A O 1
ATOM 825 N N . LYS A 1 98 ? -14.18 5.621 1.344 1 97.5 98 LYS A N 1
ATOM 826 C CA . LYS A 1 98 ? -14.898 6.148 2.5 1 97.5 98 LYS A CA 1
ATOM 827 C C . LYS A 1 98 ? -14.242 5.703 3.805 1 97.5 98 LYS A C 1
ATOM 829 O O . LYS A 1 98 ? -14.039 6.512 4.711 1 97.5 98 LYS A O 1
ATOM 834 N N . ARG A 1 99 ? -13.938 4.492 3.896 1 96.25 99 ARG A N 1
ATOM 835 C CA . ARG A 1 99 ? -13.32 3.949 5.098 1 96.25 99 ARG A CA 1
ATOM 836 C C . ARG A 1 99 ? -11.93 4.551 5.316 1 96.25 99 ARG A C 1
ATOM 838 O O . ARG A 1 99 ? -11.547 4.84 6.453 1 96.25 99 ARG A O 1
ATOM 845 N N . GLY A 1 100 ? -11.211 4.664 4.199 1 96.81 100 GLY A N 1
ATOM 846 C CA . GLY A 1 100 ? -9.891 5.281 4.293 1 96.81 100 GLY A CA 1
ATOM 847 C C . GLY A 1 100 ? -9.938 6.68 4.879 1 96.81 100 GLY A C 1
ATOM 848 O O . GLY A 1 100 ? -9.086 7.043 5.691 1 96.81 100 GLY A O 1
ATOM 849 N N . ILE A 1 101 ? -10.914 7.395 4.48 1 97.38 101 ILE A N 1
ATOM 850 C CA . ILE A 1 101 ? -11.102 8.75 4.996 1 97.38 101 ILE A CA 1
ATOM 851 C C . ILE A 1 101 ? -11.414 8.695 6.488 1 97.38 101 ILE A C 1
ATOM 853 O O . ILE A 1 101 ? -10.859 9.461 7.277 1 97.38 101 ILE A O 1
ATOM 857 N N . LYS A 1 102 ? -12.234 7.75 6.906 1 95.56 102 LYS A N 1
ATOM 858 C CA . LYS A 1 102 ? -12.625 7.621 8.312 1 95.56 102 LYS A CA 1
ATOM 859 C C . LYS A 1 102 ? -11.445 7.188 9.172 1 95.56 102 LYS A C 1
ATOM 861 O O . LYS A 1 102 ? -11.391 7.5 10.367 1 95.56 102 LYS A O 1
ATOM 866 N N . TYR A 1 103 ? -10.523 6.5 8.609 1 95.5 103 TYR A N 1
ATOM 867 C CA . TYR A 1 103 ? -9.344 6.066 9.344 1 95.5 103 TYR A CA 1
ATOM 868 C C . TYR A 1 103 ? -8.484 7.258 9.742 1 95.5 103 TYR A C 1
ATOM 870 O O . TYR A 1 103 ? -7.723 7.184 10.711 1 95.5 103 TYR A O 1
ATOM 878 N N . VAL A 1 104 ? -8.594 8.352 8.977 1 95.31 104 VAL A N 1
ATOM 879 C CA . VAL A 1 104 ? -7.883 9.562 9.359 1 95.31 104 VAL A CA 1
ATOM 880 C C . VAL A 1 104 ? -8.375 10.047 10.719 1 95.31 104 VAL A C 1
ATOM 882 O O . VAL A 1 104 ? -7.582 10.43 11.578 1 95.31 104 VAL A O 1
ATOM 885 N N . GLU A 1 105 ? -9.672 9.977 10.891 1 94.69 105 GLU A N 1
ATOM 886 C CA . GLU A 1 105 ? -10.266 10.406 12.148 1 94.69 105 GLU A CA 1
ATOM 887 C C . GLU A 1 105 ? -9.789 9.539 13.312 1 94.69 105 GLU A C 1
ATOM 889 O O . GLU A 1 105 ? -9.609 10.031 14.422 1 94.69 105 GLU A O 1
ATOM 894 N N . LYS A 1 106 ? -9.594 8.305 13.078 1 93.62 106 LYS A N 1
ATOM 895 C CA . LYS A 1 106 ? -9.219 7.359 14.125 1 93.62 106 LYS A CA 1
ATOM 896 C C . LYS A 1 106 ? -7.703 7.32 14.305 1 93.62 106 LYS A C 1
ATOM 898 O O . LYS A 1 106 ? -7.199 6.691 15.242 1 93.62 106 LYS A O 1
ATOM 903 N N . ASP A 1 107 ? -7.02 7.961 13.414 1 92.69 107 ASP A N 1
ATOM 904 C CA . ASP A 1 107 ? -5.562 7.902 13.383 1 92.69 107 ASP A CA 1
ATOM 905 C C . ASP A 1 107 ? -5.074 6.469 13.188 1 92.69 107 ASP A C 1
ATOM 907 O O . ASP A 1 107 ? -4.113 6.039 13.82 1 92.69 107 ASP A O 1
ATOM 911 N N . PHE A 1 108 ? -5.902 5.699 12.5 1 95.44 108 PHE A N 1
ATOM 912 C CA . PHE A 1 108 ? -5.492 4.363 12.094 1 95.44 108 PHE A CA 1
ATOM 913 C C . PHE A 1 108 ? -4.672 4.418 10.805 1 95.44 108 PHE A C 1
ATOM 915 O O . PHE A 1 108 ? -5.23 4.469 9.711 1 95.44 108 PHE A O 1
ATOM 922 N N . LEU A 1 109 ? -3.389 4.301 10.883 1 95.69 109 LEU A N 1
ATOM 923 C CA . LEU A 1 109 ? -2.453 4.625 9.812 1 95.69 109 LEU A CA 1
ATOM 924 C C . LEU A 1 109 ? -2.533 3.596 8.688 1 95.69 109 LEU A C 1
ATOM 926 O O . LEU A 1 109 ? -2.748 2.41 8.945 1 95.69 109 LEU A O 1
ATOM 930 N N . PRO A 1 110 ? -2.309 4.047 7.449 1 96.19 110 PRO A N 1
ATOM 931 C CA . PRO A 1 110 ? -2.385 3.146 6.297 1 96.19 110 PRO A CA 1
ATOM 932 C C . PRO A 1 110 ? -1.4 1.983 6.391 1 96.19 110 PRO A C 1
ATOM 934 O O . PRO A 1 110 ? -1.668 0.899 5.867 1 96.19 110 PRO A O 1
ATOM 937 N N . GLU A 1 111 ? -0.279 2.205 7.059 1 96.44 111 GLU A N 1
ATOM 938 C CA . GLU A 1 111 ? 0.699 1.125 7.156 1 96.44 111 GLU A CA 1
ATOM 939 C C . GLU A 1 111 ? 0.144 -0.052 7.953 1 96.44 111 GLU A C 1
ATOM 941 O O . GLU A 1 111 ? 0.442 -1.209 7.652 1 96.44 111 GLU A O 1
ATOM 946 N N . TYR A 1 112 ? -0.698 0.2 8.984 1 96.69 112 TYR A N 1
ATOM 947 C CA . TYR A 1 112 ? -1.335 -0.881 9.727 1 96.69 112 TYR A CA 1
ATOM 948 C C . TYR A 1 112 ? -2.273 -1.681 8.828 1 96.69 112 TYR A C 1
ATOM 950 O O . TYR A 1 112 ? -2.201 -2.91 8.789 1 96.69 112 TYR A O 1
ATOM 958 N N . LEU A 1 113 ? -3.107 -0.921 8.156 1 95.81 113 LEU A N 1
ATOM 959 C CA . LEU A 1 113 ? -4.066 -1.59 7.289 1 95.81 113 LEU A CA 1
ATOM 960 C C . LEU A 1 113 ? -3.354 -2.361 6.184 1 95.81 113 LEU A C 1
ATOM 962 O O . LEU A 1 113 ? -3.777 -3.459 5.812 1 95.81 113 LEU A O 1
ATOM 966 N N . THR A 1 114 ? -2.299 -1.77 5.621 1 97.44 114 THR A N 1
ATOM 967 C CA . THR A 1 114 ? -1.524 -2.459 4.598 1 97.44 114 THR A CA 1
ATOM 968 C C . THR A 1 114 ? -0.967 -3.775 5.133 1 97.44 114 THR A C 1
ATOM 970 O O . THR A 1 114 ? -1.107 -4.82 4.496 1 97.44 114 THR A O 1
ATOM 973 N N . ALA A 1 115 ? -0.373 -3.777 6.301 1 96.88 115 AL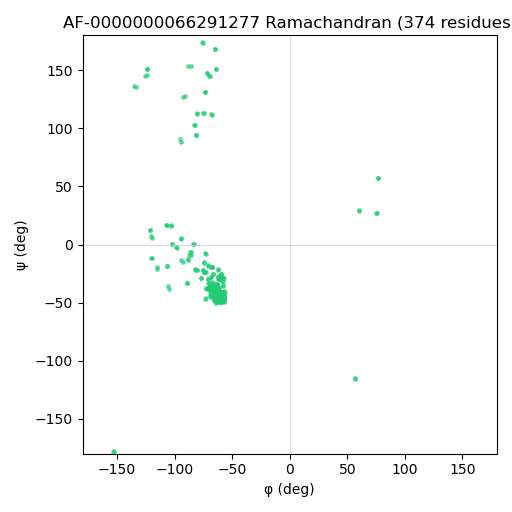A A N 1
ATOM 974 C CA . ALA A 1 115 ? 0.167 -4.992 6.91 1 96.88 115 ALA A CA 1
ATOM 975 C C . ALA A 1 115 ? -0.939 -6.008 7.18 1 96.88 115 ALA A C 1
ATOM 977 O O . ALA A 1 115 ? -0.757 -7.207 6.961 1 96.88 115 ALA A O 1
ATOM 978 N N . ILE A 1 116 ? -2.055 -5.566 7.625 1 96.75 116 ILE A N 1
ATOM 979 C CA . ILE A 1 116 ? -3.201 -6.418 7.922 1 96.75 116 ILE A CA 1
ATOM 980 C C . ILE A 1 116 ? -3.701 -7.078 6.637 1 96.75 116 ILE A C 1
ATOM 982 O O . ILE A 1 116 ? -4.02 -8.266 6.629 1 96.75 116 ILE A O 1
ATOM 986 N N . ILE A 1 117 ? -3.756 -6.305 5.527 1 96.56 117 ILE A N 1
ATOM 987 C CA . ILE A 1 117 ? -4.219 -6.836 4.25 1 96.56 117 ILE A CA 1
ATOM 988 C C . ILE A 1 117 ? -3.246 -7.906 3.758 1 96.56 117 ILE A C 1
ATOM 990 O O . ILE A 1 117 ? -3.666 -8.922 3.199 1 96.56 117 ILE A O 1
ATOM 994 N N . ILE A 1 118 ? -1.928 -7.699 3.955 1 95.19 118 ILE A N 1
ATOM 995 C CA . ILE A 1 118 ? -0.941 -8.711 3.6 1 95.19 118 ILE A CA 1
ATOM 996 C C . ILE A 1 118 ? -1.234 -10.008 4.355 1 95.19 118 ILE A C 1
ATOM 998 O O . ILE A 1 118 ? -1.237 -11.094 3.766 1 95.19 118 ILE A O 1
ATOM 1002 N N . LYS A 1 119 ? -1.562 -9.969 5.57 1 94.94 119 LYS A N 1
ATOM 1003 C CA . LYS A 1 119 ? -1.894 -11.125 6.398 1 94.94 119 LYS A CA 1
ATOM 1004 C C . LYS A 1 119 ? -3.164 -11.812 5.898 1 94.94 119 LYS A C 1
ATOM 1006 O O . LYS A 1 119 ? -3.201 -13.031 5.762 1 94.94 119 LYS A O 1
ATOM 1011 N N . ILE A 1 120 ? -4.191 -10.992 5.668 1 96.31 120 ILE A N 1
ATOM 1012 C CA . ILE A 1 120 ? -5.473 -11.508 5.199 1 96.31 120 ILE A CA 1
ATOM 1013 C C . ILE A 1 120 ? -5.281 -12.227 3.867 1 96.31 120 ILE A C 1
ATOM 1015 O O . ILE A 1 120 ? -5.789 -13.336 3.676 1 96.31 120 ILE A O 1
ATOM 1019 N N . GLU A 1 121 ? -4.57 -11.578 3.025 1 96.19 121 GLU A N 1
ATOM 1020 C CA . GLU A 1 121 ? -4.34 -12.156 1.702 1 96.19 121 GLU A CA 1
ATOM 1021 C C . GLU A 1 121 ? -3.656 -13.516 1.802 1 96.19 121 GLU A C 1
ATOM 1023 O O . GLU A 1 121 ? -4.059 -14.469 1.135 1 96.19 121 GLU A O 1
ATOM 1028 N N . ASP A 1 122 ? -2.643 -13.562 2.605 1 94.12 122 ASP A N 1
ATOM 1029 C CA . ASP A 1 122 ? -1.915 -14.812 2.781 1 94.12 122 ASP A CA 1
ATOM 1030 C C . ASP A 1 122 ? -2.846 -15.93 3.256 1 94.12 122 ASP A C 1
ATOM 1032 O O . ASP A 1 122 ? -2.791 -17.047 2.744 1 94.12 122 ASP A O 1
ATOM 1036 N N . ARG A 1 123 ? -3.674 -15.633 4.156 1 94.31 123 ARG A N 1
ATOM 1037 C CA . ARG A 1 123 ? -4.59 -16.625 4.711 1 94.31 123 ARG A CA 1
ATOM 1038 C C . ARG A 1 123 ? -5.609 -17.078 3.672 1 94.31 123 ARG A C 1
ATOM 1040 O O . ARG A 1 123 ? -5.887 -18.266 3.541 1 94.31 123 ARG A O 1
ATOM 1047 N N . LEU A 1 124 ? -6.145 -16.125 2.961 1 95.38 124 LEU A N 1
ATOM 1048 C CA . LEU A 1 124 ? -7.164 -16.453 1.967 1 95.38 124 LEU A CA 1
ATOM 1049 C C . LEU A 1 124 ? -6.562 -17.234 0.8 1 95.38 124 LEU A C 1
ATOM 1051 O O . LEU A 1 124 ? -7.164 -18.188 0.312 1 95.38 124 LEU A O 1
ATOM 1055 N N .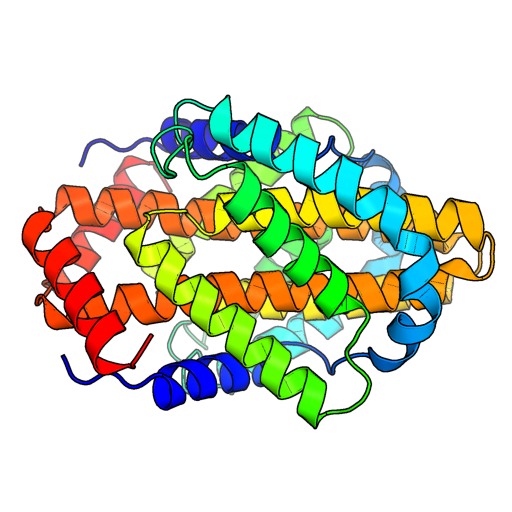 LYS A 1 125 ? -5.375 -16.812 0.349 1 94.5 125 LYS A N 1
ATOM 1056 C CA . LYS A 1 125 ? -4.691 -17.516 -0.734 1 94.5 125 LYS A CA 1
ATOM 1057 C C . LYS A 1 125 ? -4.387 -18.969 -0.35 1 94.5 125 LYS A C 1
ATOM 1059 O O . LYS A 1 125 ? -4.566 -19.875 -1.159 1 94.5 125 LYS A O 1
ATOM 1064 N N . ASN A 1 126 ? -3.889 -19.125 0.844 1 92.81 126 ASN A N 1
ATOM 1065 C CA . ASN A 1 126 ? -3.582 -20.469 1.31 1 92.81 126 ASN A CA 1
ATOM 1066 C C . ASN A 1 126 ? -4.828 -21.344 1.323 1 92.81 126 ASN A C 1
ATOM 1068 O O . ASN A 1 126 ? -4.773 -22.516 0.917 1 92.81 126 ASN A O 1
ATOM 1072 N N . LYS A 1 127 ? -5.906 -20.828 1.738 1 94.5 127 LYS A N 1
ATOM 1073 C CA . LYS A 1 127 ? -7.16 -21.578 1.745 1 94.5 127 LYS A CA 1
ATOM 1074 C C . LYS A 1 127 ? -7.59 -21.938 0.327 1 94.5 127 LYS A C 1
ATOM 1076 O O . LYS A 1 127 ? -8.031 -23.062 0.073 1 94.5 127 LYS A O 1
ATOM 1081 N N . LEU A 1 128 ? -7.5 -21 -0.603 1 94.56 128 LEU A N 1
ATOM 1082 C CA . LEU A 1 128 ? -7.848 -21.25 -1.997 1 94.56 128 LEU A CA 1
ATOM 1083 C C . LEU A 1 128 ? -6.941 -22.312 -2.598 1 94.56 128 LEU A C 1
ATOM 1085 O O . LEU A 1 128 ? -7.414 -23.203 -3.307 1 94.56 128 LEU A O 1
ATOM 1089 N N . LYS A 1 129 ? -5.688 -22.25 -2.332 1 93.25 129 LYS A N 1
ATOM 1090 C CA . LYS A 1 129 ? -4.73 -23.219 -2.842 1 93.25 129 LYS A CA 1
ATOM 1091 C C . LYS A 1 129 ? -5.016 -24.609 -2.277 1 93.25 129 LYS A C 1
ATOM 1093 O O . LYS A 1 129 ? -4.895 -25.609 -2.988 1 93.25 129 LYS A O 1
ATOM 1098 N N . GLU A 1 130 ? -5.336 -24.703 -1.019 1 93.81 130 GLU A N 1
ATOM 1099 C CA . GLU A 1 130 ? -5.668 -25.969 -0.38 1 93.81 130 GLU A CA 1
ATOM 1100 C C . GLU A 1 130 ? -6.898 -26.609 -1.023 1 93.81 130 GLU A C 1
ATOM 1102 O O . GLU A 1 130 ? -6.941 -27.812 -1.23 1 93.81 130 GLU A O 1
ATOM 1107 N N . GLU A 1 131 ? -7.832 -25.812 -1.385 1 92.69 131 GLU A N 1
ATOM 1108 C CA . GLU A 1 131 ? -9.125 -26.312 -1.842 1 92.69 131 GLU A CA 1
ATOM 1109 C C . GLU A 1 131 ? -9.125 -26.562 -3.348 1 92.69 131 GLU A C 1
ATOM 1111 O O . GLU A 1 131 ? -9.742 -27.516 -3.824 1 92.69 131 GLU A O 1
ATOM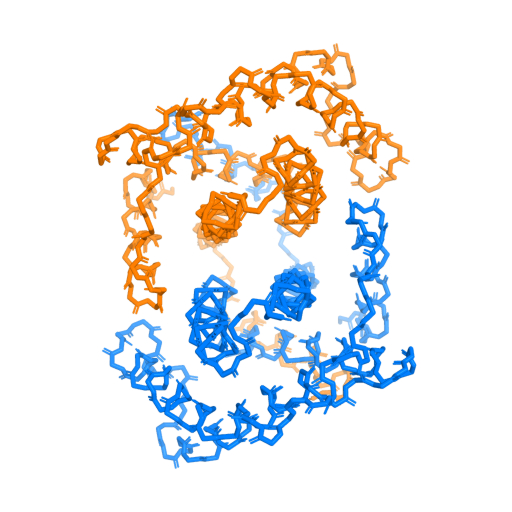 1116 N N . LEU A 1 132 ? -8.383 -25.75 -4.098 1 93.38 132 LEU A N 1
ATOM 1117 C CA . LEU A 1 132 ? -8.477 -25.812 -5.551 1 93.38 132 LEU A CA 1
ATOM 1118 C C . LEU A 1 132 ? -7.242 -26.469 -6.156 1 93.38 132 LEU A C 1
ATOM 1120 O O . LEU A 1 132 ? -7.254 -26.859 -7.324 1 93.38 132 LEU A O 1
ATOM 1124 N N . LYS A 1 133 ? -6.242 -26.516 -5.418 1 90.38 133 LYS A N 1
ATOM 1125 C CA . LYS A 1 133 ? -4.992 -27.156 -5.836 1 90.38 133 LYS A CA 1
ATOM 1126 C C . LYS A 1 133 ? -4.473 -26.547 -7.133 1 90.38 133 LYS A C 1
ATOM 1128 O O . LYS A 1 133 ? -4.32 -25.328 -7.234 1 90.38 133 LYS A O 1
ATOM 1133 N N . GLU A 1 134 ? -4.398 -27.219 -8.203 1 82.88 134 GLU A N 1
ATOM 1134 C CA . GLU A 1 134 ? -3.771 -26.781 -9.445 1 82.88 134 GLU A CA 1
ATOM 1135 C C . GLU A 1 134 ? -4.602 -25.703 -10.125 1 82.88 134 GLU A C 1
ATOM 1137 O O . GLU A 1 134 ? -4.066 -24.891 -10.883 1 82.88 134 GLU A O 1
ATOM 1142 N N . ASP A 1 135 ? -5.832 -25.594 -9.758 1 86.75 135 ASP A N 1
ATOM 1143 C CA . ASP A 1 135 ? -6.727 -24.641 -10.406 1 86.75 135 ASP A CA 1
ATOM 1144 C C . ASP A 1 135 ? -6.781 -23.328 -9.641 1 86.75 135 ASP A C 1
ATOM 1146 O O . ASP A 1 135 ? -7.488 -22.391 -10.031 1 86.75 135 ASP A O 1
ATOM 1150 N N . ALA A 1 136 ? -5.961 -23.219 -8.617 1 91.31 136 ALA A N 1
ATOM 1151 C CA . ALA A 1 136 ? -6.086 -22.094 -7.691 1 91.31 136 ALA A CA 1
ATOM 1152 C C . ALA A 1 136 ? -5.414 -20.844 -8.258 1 91.31 136 ALA A C 1
ATOM 1154 O O . ALA A 1 136 ? -5.758 -19.719 -7.883 1 91.31 136 ALA A O 1
ATOM 1155 N N . GLN A 1 137 ? -4.496 -21.016 -9.172 1 89.31 137 GLN A N 1
ATOM 1156 C CA . GLN A 1 137 ? -3.566 -19.953 -9.523 1 89.31 137 GLN A CA 1
ATOM 1157 C C . GLN A 1 137 ? -4.301 -18.75 -10.109 1 89.31 137 GLN A C 1
ATOM 1159 O O . GLN A 1 137 ? -4.031 -17.609 -9.742 1 89.31 137 GLN A O 1
ATOM 1164 N N . GLU A 1 138 ? -5.152 -19.031 -11 1 91.88 138 GLU A N 1
ATOM 1165 C CA . GLU A 1 138 ? -5.879 -17.938 -11.625 1 91.88 138 GLU A CA 1
ATOM 1166 C C . GLU A 1 138 ? -6.645 -17.109 -10.594 1 91.88 138 GLU A C 1
ATOM 1168 O O . GLU A 1 138 ? -6.59 -15.883 -10.609 1 91.88 138 GLU A O 1
ATOM 1173 N N . ILE A 1 139 ? -7.297 -17.781 -9.664 1 95 139 ILE A N 1
ATOM 1174 C CA . ILE A 1 139 ? -8.133 -17.125 -8.664 1 95 139 ILE A CA 1
ATOM 1175 C C . ILE A 1 139 ? -7.246 -16.375 -7.668 1 95 139 ILE A C 1
ATOM 1177 O O . ILE A 1 139 ? -7.574 -15.273 -7.242 1 95 139 ILE A O 1
ATOM 1181 N N . VAL A 1 140 ? -6.156 -16.969 -7.363 1 94.38 140 VAL A N 1
ATOM 1182 C CA . VAL A 1 140 ? -5.191 -16.344 -6.457 1 94.38 140 VAL A CA 1
ATOM 1183 C C . VAL A 1 140 ? -4.645 -15.062 -7.082 1 94.38 140 VAL A C 1
ATOM 1185 O O . VAL A 1 140 ? -4.512 -14.047 -6.406 1 94.38 140 VAL A O 1
ATOM 1188 N N . ASP A 1 141 ? -4.387 -15.109 -8.359 1 93.44 141 ASP A N 1
ATOM 1189 C CA . ASP A 1 141 ? -3.891 -13.93 -9.062 1 93.44 141 ASP A CA 1
ATOM 1190 C C . ASP A 1 141 ? -4.926 -12.805 -9.062 1 93.44 141 ASP A C 1
ATOM 1192 O O . ASP A 1 141 ? -4.578 -11.633 -8.93 1 93.44 141 ASP A O 1
ATOM 1196 N N . ILE A 1 142 ? -6.125 -13.172 -9.258 1 96.44 142 ILE A N 1
ATOM 1197 C CA . ILE A 1 142 ? -7.207 -12.203 -9.289 1 96.44 142 ILE A CA 1
ATOM 1198 C C . ILE A 1 142 ? -7.383 -11.578 -7.906 1 96.44 142 ILE A C 1
ATOM 1200 O O . ILE A 1 142 ? -7.508 -10.359 -7.777 1 96.44 142 ILE A O 1
ATOM 1204 N N . LEU A 1 143 ? -7.371 -12.414 -6.863 1 96.94 143 LEU A N 1
ATOM 1205 C CA . LEU A 1 143 ? -7.484 -11.922 -5.492 1 96.94 143 LEU A CA 1
ATOM 1206 C C . LEU A 1 143 ? -6.328 -10.992 -5.152 1 96.94 143 LEU A C 1
ATOM 1208 O O . LEU A 1 143 ? -6.531 -9.945 -4.535 1 96.94 143 LEU A O 1
ATOM 1212 N N . ASP A 1 144 ? -5.188 -11.336 -5.551 1 96.06 144 ASP A N 1
ATOM 1213 C CA . ASP A 1 144 ? -3.984 -10.531 -5.336 1 96.06 144 ASP A CA 1
ATOM 1214 C C . ASP A 1 144 ? -4.129 -9.148 -5.961 1 96.06 144 ASP A C 1
ATOM 1216 O O . ASP A 1 144 ? -3.812 -8.141 -5.328 1 96.06 144 ASP A O 1
ATOM 1220 N N . ASP A 1 145 ? -4.543 -9.141 -7.156 1 96.5 145 ASP A N 1
ATOM 1221 C CA . ASP A 1 145 ? -4.723 -7.867 -7.855 1 96.5 145 ASP A CA 1
ATOM 1222 C C . ASP A 1 145 ? -5.73 -6.98 -7.129 1 96.5 145 ASP A C 1
ATOM 1224 O O . ASP A 1 145 ? -5.484 -5.785 -6.934 1 96.5 145 ASP A O 1
ATOM 1228 N N . LEU A 1 146 ? -6.812 -7.547 -6.727 1 97.94 146 LEU A N 1
ATOM 1229 C CA . LEU A 1 146 ? -7.855 -6.793 -6.035 1 97.94 146 LEU A CA 1
ATOM 1230 C C . LEU A 1 146 ? -7.332 -6.219 -4.723 1 97.94 146 LEU A C 1
ATOM 1232 O O . LEU A 1 146 ? -7.555 -5.043 -4.422 1 97.94 146 LEU A O 1
ATOM 1236 N N . LEU A 1 147 ? -6.645 -6.988 -3.967 1 97.81 147 LEU A N 1
ATOM 1237 C CA . LEU A 1 147 ? -6.191 -6.559 -2.65 1 97.81 147 LEU A CA 1
ATOM 1238 C C . LEU A 1 147 ? -5.09 -5.508 -2.771 1 97.81 147 LEU A C 1
ATOM 1240 O O . LEU A 1 147 ? -4.996 -4.605 -1.936 1 97.81 147 LEU A O 1
ATOM 1244 N N . LYS A 1 148 ? -4.328 -5.555 -3.801 1 97.25 148 LYS A N 1
ATOM 1245 C CA . LYS A 1 148 ? -3.338 -4.504 -4.039 1 97.25 148 LYS A CA 1
ATOM 1246 C C . LYS A 1 148 ? -4.016 -3.172 -4.344 1 97.25 148 LYS A C 1
ATOM 1248 O O . LYS A 1 148 ? -3.535 -2.117 -3.924 1 97.25 148 LYS A O 1
ATOM 1253 N N . ARG A 1 149 ? -5.047 -3.252 -5.039 1 97.69 149 ARG A N 1
ATOM 1254 C CA . ARG A 1 149 ? -5.801 -2.035 -5.324 1 97.69 149 ARG A CA 1
ATOM 1255 C C . ARG A 1 149 ? -6.473 -1.5 -4.062 1 97.69 149 ARG A C 1
ATOM 1257 O O . ARG A 1 149 ? -6.598 -0.286 -3.889 1 97.69 149 ARG A O 1
ATOM 1264 N N . VAL A 1 150 ? -6.887 -2.4 -3.219 1 97.94 150 VAL A N 1
ATOM 1265 C CA . VAL A 1 150 ? -7.438 -1.992 -1.93 1 97.94 150 VAL A CA 1
ATOM 1266 C C . VAL A 1 150 ? -6.379 -1.239 -1.13 1 97.94 150 VAL A C 1
ATOM 1268 O O . VAL A 1 150 ? -6.664 -0.195 -0.539 1 97.94 150 VAL A O 1
ATOM 1271 N N . ILE A 1 151 ? -5.188 -1.794 -1.117 1 98 151 ILE A N 1
ATOM 1272 C CA . ILE A 1 151 ? -4.082 -1.122 -0.444 1 98 151 ILE A CA 1
ATOM 1273 C C . ILE A 1 151 ? -3.887 0.272 -1.036 1 98 151 ILE A C 1
ATOM 1275 O O . ILE A 1 151 ? -3.826 1.262 -0.302 1 98 151 ILE A O 1
ATOM 1279 N N . LEU A 1 152 ? -3.834 0.312 -2.324 1 98.38 152 LEU A N 1
ATOM 1280 C CA . LEU A 1 152 ? -3.623 1.568 -3.035 1 98.38 152 LEU A CA 1
ATOM 1281 C C . LEU A 1 152 ? -4.703 2.584 -2.68 1 98.38 152 LEU A C 1
ATOM 1283 O O . LEU A 1 152 ? -4.398 3.73 -2.346 1 98.38 152 LEU A O 1
ATOM 1287 N N . LEU A 1 153 ? -5.93 2.193 -2.725 1 98.44 153 LEU A N 1
ATOM 1288 C CA . LEU A 1 153 ? -7.059 3.086 -2.482 1 98.44 153 LEU A CA 1
ATOM 1289 C C . LEU A 1 153 ? -7.059 3.578 -1.04 1 98.44 153 LEU A C 1
ATOM 1291 O O . LEU A 1 153 ? -7.363 4.746 -0.778 1 98.44 153 LEU A O 1
ATOM 1295 N N . ASN A 1 154 ? -6.762 2.688 -0.175 1 97.75 154 ASN A N 1
ATOM 1296 C CA . ASN A 1 154 ? -6.703 3.076 1.229 1 97.75 154 ASN A CA 1
ATOM 1297 C C . ASN A 1 154 ? -5.613 4.117 1.479 1 97.75 154 ASN A C 1
ATOM 1299 O O . ASN A 1 154 ? -5.852 5.117 2.156 1 97.75 154 ASN A O 1
ATOM 1303 N N . VAL A 1 155 ? -4.465 3.861 0.954 1 97.81 155 VAL A N 1
ATOM 1304 C CA . VAL A 1 155 ? -3.346 4.785 1.095 1 97.81 155 VAL A CA 1
ATOM 1305 C C . VAL A 1 155 ? -3.707 6.133 0.474 1 97.81 155 VAL A C 1
ATOM 1307 O O . VAL A 1 155 ? -3.531 7.18 1.102 1 97.81 155 VAL A O 1
ATOM 1310 N N . ALA A 1 156 ? -4.246 6.105 -0.671 1 98.06 156 ALA A N 1
ATOM 1311 C CA . ALA A 1 156 ? -4.594 7.32 -1.404 1 98.06 156 ALA A CA 1
ATOM 1312 C C . ALA A 1 156 ? -5.672 8.117 -0.67 1 98.06 156 ALA A C 1
ATOM 1314 O O . ALA A 1 156 ? -5.598 9.344 -0.595 1 98.06 156 ALA A O 1
ATOM 1315 N N . ALA A 1 157 ? -6.668 7.406 -0.174 1 98.19 157 ALA A N 1
ATOM 1316 C CA . ALA A 1 157 ? -7.773 8.062 0.525 1 98.19 157 ALA A CA 1
ATOM 1317 C C . ALA A 1 157 ? -7.281 8.773 1.779 1 98.19 157 ALA A C 1
ATOM 1319 O O . ALA A 1 157 ? -7.609 9.945 2.006 1 98.19 157 ALA A O 1
ATOM 1320 N N . TYR A 1 158 ? -6.508 8.055 2.535 1 97.25 158 TYR A N 1
ATOM 1321 C CA . TYR A 1 158 ? -5.961 8.617 3.764 1 97.25 158 TYR A CA 1
ATOM 1322 C C . TYR A 1 158 ? -5.125 9.852 3.471 1 97.25 158 TYR A C 1
ATOM 1324 O O . TYR A 1 158 ? -5.336 10.914 4.07 1 97.25 158 TYR A O 1
ATOM 1332 N N . MET A 1 159 ? -4.285 9.781 2.508 1 94.62 159 MET A N 1
ATOM 1333 C CA . MET A 1 159 ? -3.324 10.844 2.207 1 94.62 159 MET A CA 1
ATOM 1334 C C . MET A 1 159 ? -4.02 12.039 1.57 1 94.62 159 MET A C 1
ATOM 1336 O O . MET A 1 159 ? -3.719 13.188 1.906 1 94.62 159 MET A O 1
ATOM 1340 N N . ASN A 1 160 ? -4.836 11.766 0.636 1 94.81 160 ASN A N 1
ATOM 1341 C CA . ASN A 1 160 ? -5.566 12.836 -0.03 1 94.81 160 ASN A CA 1
ATOM 1342 C C . ASN A 1 160 ? -6.383 13.656 0.962 1 94.81 160 ASN A C 1
ATOM 1344 O O . ASN A 1 160 ? -6.297 14.891 0.978 1 94.81 160 ASN A O 1
ATOM 1348 N N . PHE A 1 161 ? -7.105 12.969 1.835 1 96.69 161 PHE A N 1
ATOM 1349 C CA . PHE A 1 161 ? -7.949 13.664 2.799 1 96.69 161 PHE A CA 1
ATOM 1350 C C . PHE A 1 161 ? -7.102 14.406 3.826 1 96.69 161 PHE A C 1
ATOM 1352 O O . PHE A 1 161 ? -7.383 15.562 4.156 1 96.69 161 PHE A O 1
ATOM 1359 N N . GLU A 1 162 ? -6.094 13.773 4.324 1 93 162 GLU A N 1
ATOM 1360 C CA . GLU A 1 162 ? -5.215 14.43 5.289 1 93 162 G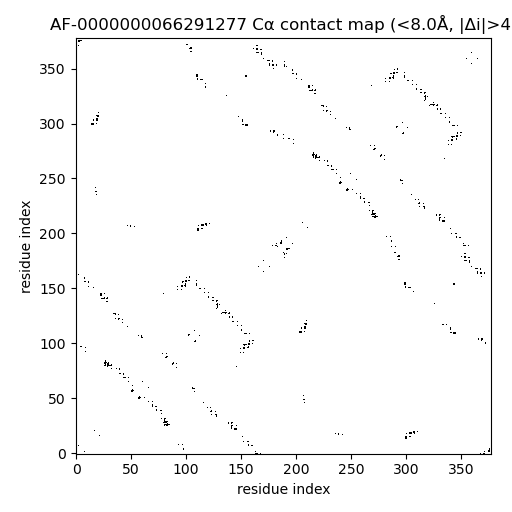LU A CA 1
ATOM 1361 C C . GLU A 1 162 ? -4.582 15.68 4.699 1 93 162 GLU A C 1
ATOM 1363 O O . GLU A 1 162 ? -4.461 16.703 5.379 1 93 162 GLU A O 1
ATOM 1368 N N . SER A 1 163 ? -4.168 15.578 3.438 1 91.69 163 SER A N 1
ATOM 1369 C CA . SER A 1 163 ? -3.582 16.734 2.76 1 91.69 163 SER A CA 1
ATOM 1370 C C . SER A 1 163 ? -4.574 17.891 2.68 1 91.69 163 SER A C 1
ATOM 1372 O O . SER A 1 163 ? -4.203 19.047 2.891 1 91.69 163 SER A O 1
ATOM 1374 N N . LYS A 1 164 ? -5.789 17.594 2.379 1 93.62 164 LYS A N 1
ATOM 1375 C CA . LYS A 1 164 ? -6.824 18.625 2.301 1 93.62 164 LYS A CA 1
ATOM 1376 C C . LYS A 1 164 ? -7.078 19.25 3.666 1 93.62 164 LYS A C 1
ATOM 1378 O O . LYS A 1 164 ? -7.324 20.453 3.766 1 93.62 164 LYS A O 1
ATOM 1383 N N . VAL A 1 165 ? -7.023 18.438 4.66 1 94 165 VAL A N 1
ATOM 1384 C CA . VAL A 1 165 ? -7.188 18.906 6.027 1 94 165 VAL A CA 1
ATOM 1385 C C . VAL A 1 165 ? -6.047 19.859 6.387 1 94 165 VAL A C 1
ATOM 1387 O O . VAL A 1 165 ? -6.281 20.938 6.922 1 94 165 VAL A O 1
ATOM 1390 N N . LEU A 1 166 ? -4.855 19.453 6.086 1 91.44 166 LEU A N 1
ATOM 1391 C CA . LEU A 1 166 ? -3.682 20.266 6.402 1 91.44 166 LEU A CA 1
ATOM 1392 C C . LEU A 1 166 ? -3.705 21.578 5.637 1 91.44 166 LEU A C 1
ATOM 1394 O O . LEU A 1 166 ? -3.346 22.625 6.188 1 91.44 166 LEU A O 1
ATOM 1398 N N . ASP A 1 167 ? -4.117 21.562 4.43 1 90.5 167 ASP A N 1
ATOM 1399 C CA . ASP A 1 167 ? -4.277 22.797 3.652 1 90.5 167 ASP A CA 1
ATOM 1400 C C . ASP A 1 167 ? -5.305 23.719 4.293 1 90.5 167 ASP A C 1
ATOM 1402 O O . ASP A 1 167 ? -5.098 24.938 4.355 1 90.5 167 ASP A O 1
ATOM 1406 N N . TYR A 1 168 ? -6.316 23.125 4.684 1 91.94 168 TYR A N 1
ATOM 1407 C CA . TYR A 1 168 ? -7.41 23.891 5.273 1 91.94 168 TYR A CA 1
ATOM 1408 C C . TYR A 1 168 ? -6.961 24.609 6.543 1 91.94 168 TYR A C 1
ATOM 1410 O O . TYR A 1 168 ? -7.336 25.75 6.785 1 91.94 168 TYR A O 1
ATOM 1418 N N . ILE A 1 169 ? -6.16 23.938 7.359 1 92.56 169 ILE A N 1
ATOM 1419 C CA . ILE A 1 169 ? -5.766 24.531 8.633 1 92.56 169 ILE A CA 1
ATOM 1420 C C . ILE A 1 169 ? -4.578 25.469 8.414 1 92.56 169 ILE A C 1
ATOM 1422 O O . ILE A 1 169 ? -4.133 26.141 9.344 1 92.56 169 ILE A O 1
ATOM 1426 N N . GLY A 1 170 ? -4.117 25.594 7.172 1 87.5 170 GLY A N 1
ATOM 1427 C CA . GLY A 1 170 ? -3.156 26.609 6.773 1 87.5 170 GLY A CA 1
ATOM 1428 C C . GLY A 1 170 ? -1.735 26.281 7.199 1 87.5 170 GLY A C 1
ATOM 1429 O O . GLY A 1 170 ? -1.061 27.125 7.809 1 87.5 170 GLY A O 1
ATOM 1430 N N . ILE A 1 171 ? -1.275 25.172 6.773 1 87.25 171 ILE A N 1
ATOM 1431 C CA . ILE A 1 171 ? 0.117 24.844 7.051 1 87.25 171 ILE A CA 1
ATOM 1432 C C . ILE A 1 171 ? 1.036 25.688 6.172 1 87.25 171 ILE A C 1
ATOM 1434 O O . ILE A 1 171 ? 0.744 25.922 4.992 1 87.25 171 ILE A O 1
ATOM 1438 N N . ASN A 1 172 ? 2.018 26.297 6.777 1 86.44 172 ASN A N 1
ATOM 1439 C CA . ASN A 1 172 ? 3.023 27.031 6.016 1 86.44 172 ASN A CA 1
ATOM 1440 C C . ASN A 1 172 ? 3.881 26.094 5.172 1 86.44 172 ASN A C 1
ATOM 1442 O O . ASN A 1 172 ? 4.734 25.375 5.699 1 86.44 172 ASN A O 1
ATOM 1446 N N . GLN A 1 173 ? 3.707 26.203 3.895 1 86.94 173 GLN A N 1
ATOM 1447 C CA . GLN A 1 173 ? 4.359 25.266 2.986 1 86.94 173 GLN A CA 1
ATOM 1448 C C . GLN A 1 173 ? 5.871 25.484 2.967 1 86.94 173 GLN A C 1
ATOM 1450 O O . GLN A 1 173 ? 6.633 24.516 2.811 1 86.94 173 GLN A O 1
ATOM 1455 N N . ASN A 1 174 ? 6.27 26.656 3.07 1 91 174 ASN A N 1
ATOM 1456 C CA . ASN A 1 174 ? 7.703 26.938 3.107 1 91 174 ASN A CA 1
ATOM 1457 C C . ASN A 1 174 ? 8.359 26.344 4.355 1 91 174 ASN A C 1
ATOM 1459 O O . ASN A 1 174 ? 9.461 25.797 4.285 1 91 174 ASN A O 1
ATOM 1463 N N . LEU A 1 175 ? 7.676 26.516 5.414 1 91.62 175 LEU A N 1
ATOM 1464 C CA . LEU A 1 175 ? 8.172 25.938 6.656 1 91.62 175 LEU A CA 1
ATOM 1465 C C . LEU A 1 175 ? 8.242 24.406 6.559 1 91.62 175 LEU A C 1
ATOM 1467 O O . LEU A 1 175 ? 9.203 23.797 7.02 1 91.62 175 LEU A O 1
ATOM 1471 N N . LYS A 1 176 ? 7.223 23.844 6.047 1 92.5 176 LYS A N 1
ATOM 1472 C CA . LYS A 1 176 ? 7.211 22.391 5.867 1 92.5 176 LYS A CA 1
ATOM 1473 C C . LYS A 1 176 ? 8.383 21.938 4.996 1 92.5 176 LYS A C 1
ATOM 1475 O O . LYS A 1 176 ? 9.102 21.016 5.359 1 92.5 176 LYS A O 1
ATOM 1480 N N . LYS A 1 177 ? 8.578 22.625 3.936 1 94.31 177 LYS A N 1
ATOM 1481 C CA . LYS A 1 177 ? 9.656 22.266 3.016 1 94.31 177 LYS A CA 1
ATOM 1482 C C . LYS A 1 177 ? 11.016 22.375 3.697 1 94.31 177 LYS A C 1
ATOM 1484 O O . LYS A 1 177 ? 11.875 21.5 3.52 1 94.31 177 LYS A O 1
ATOM 1489 N N . ASN A 1 178 ? 11.203 23.359 4.398 1 95.06 178 ASN A N 1
ATOM 1490 C CA . ASN A 1 178 ? 12.461 23.547 5.117 1 95.06 178 ASN A CA 1
ATOM 1491 C C . ASN A 1 178 ? 12.664 22.484 6.188 1 95.06 178 ASN A C 1
ATOM 1493 O O . ASN A 1 178 ? 13.781 22.016 6.395 1 95.06 178 ASN A O 1
ATOM 1497 N N . ALA A 1 179 ? 11.602 22.188 6.82 1 95.31 179 ALA A N 1
ATOM 1498 C CA . ALA A 1 179 ? 11.672 21.156 7.848 1 95.31 179 ALA A CA 1
ATOM 1499 C C . ALA A 1 179 ? 12.008 19.797 7.238 1 95.31 179 ALA A C 1
ATOM 1501 O O . ALA A 1 179 ? 12.742 19 7.84 1 95.31 179 ALA A O 1
ATOM 1502 N N . VAL A 1 180 ? 11.445 19.516 6.129 1 95.81 180 VAL A N 1
ATOM 1503 C CA . VAL A 1 180 ? 11.75 18.281 5.418 1 95.81 180 VAL A CA 1
ATOM 1504 C C . VAL A 1 180 ? 13.234 18.219 5.078 1 95.81 180 VAL A C 1
ATOM 1506 O O . VAL A 1 180 ? 13.914 17.234 5.367 1 95.81 180 VAL A O 1
ATOM 1509 N N . LYS A 1 181 ? 13.742 19.25 4.523 1 96.19 181 LYS A N 1
ATOM 1510 C CA . LYS A 1 181 ? 15.148 19.312 4.156 1 96.19 181 LYS A CA 1
ATOM 1511 C C . LYS A 1 181 ? 16.047 19.156 5.383 1 96.19 181 LYS A C 1
ATOM 1513 O O . LYS A 1 181 ? 17.062 18.453 5.332 1 96.19 181 LYS A O 1
ATOM 1518 N N . LEU A 1 182 ? 15.648 19.828 6.395 1 95.62 182 LEU A N 1
ATOM 1519 C CA . LEU A 1 182 ? 16.406 19.734 7.641 1 95.62 182 LEU A CA 1
ATOM 1520 C C . LEU A 1 182 ? 16.422 18.312 8.172 1 95.62 182 LEU A C 1
ATOM 1522 O O . LEU A 1 182 ? 17.453 17.812 8.602 1 95.62 182 LEU A O 1
ATOM 1526 N N . GLY A 1 183 ? 15.258 17.672 8.195 1 95.5 183 GLY A N 1
ATOM 1527 C CA . GLY A 1 183 ? 15.18 16.297 8.664 1 95.5 183 GLY A CA 1
ATOM 1528 C C . GLY A 1 183 ? 16.047 15.352 7.871 1 95.5 183 GLY A C 1
ATOM 1529 O O . GLY A 1 183 ? 16.766 14.531 8.445 1 95.5 183 GLY A O 1
ATOM 1530 N N . ILE A 1 184 ? 16.031 15.492 6.574 1 96.5 184 ILE A N 1
ATOM 1531 C CA . ILE A 1 184 ? 16.797 14.633 5.684 1 96.5 184 ILE A CA 1
ATOM 1532 C C . ILE A 1 184 ? 18.297 14.852 5.926 1 96.5 184 ILE A C 1
ATOM 1534 O O . ILE A 1 184 ? 19.062 13.891 6.023 1 96.5 184 ILE A O 1
ATOM 1538 N N . LYS A 1 185 ? 18.703 16.047 6.035 1 95.62 185 LYS A N 1
ATOM 1539 C CA . LYS A 1 185 ? 20.094 16.375 6.316 1 95.62 185 LYS A CA 1
ATOM 1540 C C . LYS A 1 185 ? 20.547 15.789 7.652 1 95.62 185 LYS A C 1
ATOM 1542 O O . LYS A 1 185 ? 21.625 15.219 7.754 1 95.62 185 LYS A O 1
ATOM 1547 N N . LYS A 1 186 ? 19.766 15.938 8.664 1 94.62 186 LYS A N 1
ATOM 1548 C CA . LYS A 1 186 ? 20.109 15.453 10 1 94.62 186 LYS A CA 1
ATOM 1549 C C . LYS A 1 186 ? 20.266 13.938 10.008 1 94.62 186 LYS A C 1
ATOM 1551 O O . LYS A 1 186 ? 21.031 13.391 10.805 1 94.62 186 LYS A O 1
ATOM 1556 N N . MET A 1 187 ? 19.547 13.289 9.141 1 95.19 187 MET A N 1
ATOM 1557 C CA . MET A 1 187 ? 19.625 11.836 9.07 1 95.19 187 MET A CA 1
ATOM 1558 C C . MET A 1 187 ? 20.766 11.383 8.172 1 95.19 187 MET A C 1
ATOM 1560 O O . MET A 1 187 ? 21.031 10.188 8.047 1 95.19 187 MET A O 1
ATOM 1564 N N . GLY A 1 188 ? 21.391 12.305 7.531 1 93.62 188 GLY A N 1
ATOM 1565 C CA . GLY A 1 188 ? 22.484 11.992 6.637 1 93.62 188 GLY A CA 1
ATOM 1566 C C . GLY A 1 188 ? 22.031 11.398 5.316 1 93.62 188 GLY A C 1
ATOM 1567 O O . GLY A 1 188 ? 22.719 10.562 4.73 1 93.62 188 GLY A O 1
ATOM 1568 N N . LEU A 1 189 ? 20.906 11.727 4.949 1 93.5 189 LEU A N 1
ATOM 1569 C CA . LEU A 1 189 ? 20.359 11.18 3.715 1 93.5 189 LEU A CA 1
ATOM 1570 C C . LEU A 1 189 ? 20.469 12.188 2.58 1 93.5 189 LEU A C 1
ATOM 1572 O O . LEU A 1 189 ? 20.359 13.398 2.805 1 93.5 189 LEU A O 1
ATOM 1576 N N . MET B 1 1 ? 14.344 19.703 15.07 1 81.62 1 MET B N 1
ATOM 1577 C CA . MET B 1 1 ? 13.68 18.438 14.812 1 81.62 1 MET B CA 1
ATOM 1578 C C . MET B 1 1 ? 14.531 17.266 15.297 1 81.62 1 MET B C 1
ATOM 1580 O O . MET B 1 1 ? 15.688 17.125 14.891 1 81.62 1 MET B O 1
ATOM 1584 N N . ASN B 1 2 ? 14.008 16.469 16.266 1 84.81 2 ASN B N 1
ATOM 1585 C CA . ASN B 1 2 ? 14.727 15.297 16.734 1 84.81 2 ASN B CA 1
ATOM 1586 C C . ASN B 1 2 ? 14.281 14.031 16.016 1 84.81 2 ASN B C 1
ATOM 1588 O O . ASN B 1 2 ? 13.352 13.352 16.453 1 84.81 2 ASN B O 1
ATOM 1592 N N . VAL B 1 3 ? 15.008 13.773 14.906 1 90.75 3 VAL B N 1
ATOM 1593 C CA . VAL B 1 3 ? 14.664 12.602 14.109 1 90.75 3 VAL B CA 1
ATOM 1594 C C . VAL B 1 3 ? 15.938 11.852 13.727 1 90.75 3 VAL B C 1
ATOM 1596 O O . VAL B 1 3 ? 16.969 12.461 13.445 1 90.75 3 VAL B O 1
ATOM 1599 N N . THR B 1 4 ? 15.891 10.57 13.844 1 95.38 4 THR B N 1
ATOM 1600 C CA . THR B 1 4 ? 16.969 9.719 13.375 1 95.38 4 THR B CA 1
ATOM 1601 C C . THR B 1 4 ? 16.438 8.648 12.422 1 95.38 4 THR B C 1
ATOM 1603 O O . THR B 1 4 ? 15.305 8.195 12.562 1 95.38 4 THR B O 1
ATOM 1606 N N . PHE B 1 5 ? 17.25 8.312 11.43 1 97.31 5 PHE B N 1
ATOM 1607 C CA . PHE B 1 5 ? 16.859 7.27 10.492 1 97.31 5 PHE B CA 1
ATOM 1608 C C . PHE B 1 5 ? 16.562 5.969 11.227 1 97.31 5 PHE B C 1
ATOM 1610 O O . PHE B 1 5 ? 15.555 5.309 10.961 1 97.31 5 PHE B O 1
ATOM 1617 N N . ASP B 1 6 ? 17.422 5.629 12.164 1 96.69 6 ASP B N 1
ATOM 1618 C CA . ASP B 1 6 ? 17.266 4.371 12.891 1 96.69 6 ASP B CA 1
ATOM 1619 C C . ASP B 1 6 ? 15.961 4.348 13.672 1 96.69 6 ASP B C 1
ATOM 1621 O O . ASP B 1 6 ? 15.312 3.305 13.773 1 96.69 6 ASP B O 1
ATOM 1625 N N . GLY B 1 7 ? 15.609 5.449 14.25 1 96.19 7 GLY B N 1
ATOM 1626 C CA . GLY B 1 7 ? 14.336 5.539 14.953 1 96.19 7 GLY B CA 1
ATOM 1627 C C . GLY B 1 7 ? 13.141 5.301 14.047 1 96.19 7 GLY B C 1
ATOM 1628 O O . GLY B 1 7 ? 12.227 4.547 14.406 1 96.19 7 GLY B O 1
ATOM 1629 N N . ILE B 1 8 ? 13.188 5.91 12.898 1 96.62 8 ILE B N 1
ATOM 1630 C CA . ILE B 1 8 ? 12.117 5.742 11.922 1 96.62 8 ILE B CA 1
ATOM 1631 C C . ILE B 1 8 ? 12.094 4.297 11.43 1 96.62 8 ILE B C 1
ATOM 1633 O O . ILE B 1 8 ? 11.047 3.648 11.43 1 96.62 8 ILE B O 1
ATOM 1637 N N . TYR B 1 9 ? 13.227 3.793 11.07 1 98 9 TYR B N 1
ATOM 1638 C CA . TYR B 1 9 ? 13.336 2.445 10.523 1 98 9 TYR B CA 1
ATOM 1639 C C . TYR B 1 9 ? 12.836 1.408 11.516 1 98 9 TYR B C 1
ATOM 1641 O O . TYR B 1 9 ? 12.039 0.531 11.164 1 98 9 TYR B O 1
ATOM 1649 N N . ASN B 1 10 ? 13.25 1.516 12.758 1 97.38 10 ASN B N 1
ATOM 1650 C CA . ASN B 1 10 ? 12.891 0.539 13.773 1 97.38 10 ASN B CA 1
ATOM 1651 C C . ASN B 1 10 ? 11.391 0.55 14.055 1 97.38 10 ASN B C 1
ATOM 1653 O O . ASN B 1 10 ? 10.781 -0.504 14.25 1 97.38 10 ASN B O 1
ATOM 1657 N N . GLU B 1 11 ? 10.867 1.682 14.086 1 96.31 11 GLU B N 1
ATOM 1658 C CA . GLU B 1 11 ? 9.43 1.787 14.305 1 96.31 11 GLU B CA 1
ATOM 1659 C C . GLU B 1 11 ? 8.648 1.123 13.172 1 96.31 11 GLU B C 1
ATOM 1661 O O . GLU B 1 11 ? 7.68 0.407 13.414 1 96.31 11 GLU B O 1
ATOM 1666 N N . ILE B 1 12 ? 9.07 1.341 11.945 1 97.56 12 ILE B N 1
ATOM 1667 C CA . ILE B 1 12 ? 8.406 0.803 10.766 1 97.56 12 ILE B CA 1
ATOM 1668 C C . ILE B 1 12 ? 8.492 -0.722 10.773 1 97.56 12 ILE B C 1
ATOM 1670 O O . ILE B 1 12 ? 7.492 -1.409 10.547 1 97.56 12 ILE B O 1
ATOM 1674 N N . ILE B 1 13 ? 9.648 -1.249 11.078 1 97.56 13 ILE B N 1
ATOM 1675 C CA . ILE B 1 13 ? 9.883 -2.689 11.055 1 97.56 13 ILE B CA 1
ATOM 1676 C C . ILE B 1 13 ? 9.086 -3.357 12.18 1 97.56 13 ILE B C 1
ATOM 1678 O O . ILE B 1 13 ? 8.523 -4.438 11.992 1 97.56 13 ILE B O 1
ATOM 1682 N N . GLU B 1 14 ? 9.016 -2.729 13.281 1 96.62 14 GLU B N 1
ATOM 1683 C CA . GLU B 1 14 ? 8.219 -3.236 14.398 1 96.62 14 GLU B CA 1
ATOM 1684 C C . GLU B 1 14 ? 6.746 -3.35 14.016 1 96.62 14 GLU B C 1
ATOM 1686 O O . GLU B 1 14 ? 6.113 -4.379 14.258 1 96.62 14 GLU B O 1
ATOM 1691 N N . ASN B 1 15 ? 6.207 -2.316 13.461 1 95.94 15 ASN B N 1
ATOM 1692 C CA . ASN B 1 15 ? 4.812 -2.32 13.039 1 95.94 15 ASN B CA 1
ATOM 1693 C C . ASN B 1 15 ? 4.543 -3.412 12.008 1 95.94 15 ASN B C 1
ATOM 1695 O O . ASN B 1 15 ? 3.533 -4.113 12.086 1 95.94 15 ASN B O 1
ATOM 1699 N N . MET B 1 16 ? 5.461 -3.535 11.047 1 95.69 16 MET B N 1
ATOM 1700 C CA . MET B 1 16 ? 5.316 -4.555 10.016 1 95.69 16 MET B CA 1
ATOM 1701 C C . MET B 1 16 ? 5.289 -5.949 10.625 1 95.69 16 MET B C 1
ATOM 1703 O O . MET B 1 16 ? 4.402 -6.75 10.312 1 95.69 16 MET B O 1
ATOM 1707 N N . HIS B 1 17 ? 6.145 -6.203 11.531 1 94.38 17 HIS B N 1
ATOM 1708 C CA . HIS B 1 17 ? 6.27 -7.543 12.094 1 94.38 17 HIS B CA 1
ATOM 1709 C C . HIS B 1 17 ? 5.121 -7.848 13.047 1 94.38 17 HIS B C 1
ATOM 1711 O O . HIS B 1 17 ? 4.758 -9.016 13.234 1 94.38 17 HIS B O 1
ATOM 1717 N N . HIS B 1 18 ? 4.57 -6.867 13.547 1 95.44 18 HIS B N 1
ATOM 1718 C CA . HIS B 1 18 ? 3.436 -7.082 14.43 1 95.44 18 HIS B CA 1
ATOM 1719 C C . HIS B 1 18 ? 2.199 -7.512 13.648 1 95.44 18 HIS B C 1
ATOM 1721 O O . HIS B 1 18 ? 1.451 -8.383 14.094 1 95.44 18 HIS B O 1
ATOM 1727 N N . PHE B 1 19 ? 2.014 -6.941 12.484 1 93.44 19 PHE B N 1
ATOM 1728 C CA . PHE B 1 19 ? 0.74 -7.129 11.797 1 93.44 19 PHE B CA 1
ATOM 1729 C C . PHE B 1 19 ? 0.891 -8.102 10.633 1 93.44 19 PHE B C 1
ATOM 1731 O O . PHE B 1 19 ? 0.003 -8.914 10.375 1 93.44 19 PHE B O 1
ATOM 1738 N N . ALA B 1 20 ? 1.989 -8.016 9.961 1 91 20 ALA B N 1
ATOM 1739 C CA . ALA B 1 20 ? 2.135 -8.805 8.734 1 91 20 ALA B CA 1
ATOM 1740 C C . ALA B 1 20 ? 2.633 -10.211 9.047 1 91 20 ALA B C 1
ATOM 1742 O O . ALA B 1 20 ? 3.311 -10.43 10.055 1 91 20 ALA B O 1
ATOM 1743 N N . SER B 1 21 ? 2.297 -11.141 8.172 1 91 21 SER B N 1
ATOM 1744 C CA . SER B 1 21 ? 2.812 -12.5 8.273 1 91 21 SER B CA 1
ATOM 1745 C C . SER B 1 21 ? 4.324 -12.539 8.078 1 91 21 SER B C 1
ATOM 1747 O O . SER B 1 21 ? 4.918 -11.562 7.621 1 91 21 SER B O 1
ATOM 1749 N N . GLU B 1 22 ? 4.855 -13.68 8.406 1 92.38 22 GLU B N 1
ATOM 1750 C CA . GLU B 1 22 ? 6.293 -13.867 8.25 1 92.38 22 GLU B CA 1
ATOM 1751 C C . GLU B 1 22 ? 6.703 -13.789 6.781 1 92.38 22 GLU B C 1
ATOM 1753 O O . GLU B 1 22 ? 5.945 -14.195 5.898 1 92.38 22 GLU B O 1
ATOM 1758 N N . GLU B 1 23 ? 7.926 -13.352 6.617 1 94.31 23 GLU B N 1
ATOM 1759 C CA . GLU B 1 23 ? 8.477 -13.219 5.273 1 94.31 23 GLU B CA 1
ATOM 1760 C C . GLU B 1 23 ? 8.711 -14.586 4.633 1 94.31 23 GLU B C 1
ATOM 1762 O O . GLU B 1 23 ? 9.117 -15.531 5.312 1 94.31 23 GLU B O 1
ATOM 1767 N N . LYS B 1 24 ? 8.508 -14.641 3.344 1 94.38 24 LYS B N 1
ATOM 1768 C CA . LYS B 1 24 ? 8.922 -15.82 2.588 1 94.38 24 LYS B CA 1
ATOM 1769 C C . LYS B 1 24 ? 10.43 -15.828 2.367 1 94.38 24 LYS B C 1
ATOM 1771 O O . LYS B 1 24 ? 11.133 -14.906 2.791 1 94.38 24 LYS B O 1
ATOM 1776 N N . ASP B 1 25 ? 10.914 -16.906 1.797 1 97 25 ASP B N 1
ATOM 1777 C CA . ASP B 1 25 ? 12.336 -17.031 1.516 1 97 25 ASP B CA 1
ATOM 1778 C C . ASP B 1 25 ? 12.703 -16.297 0.221 1 97 25 ASP B C 1
ATOM 1780 O O . ASP B 1 25 ? 12.766 -16.922 -0.845 1 97 25 ASP B O 1
ATOM 1784 N N . PHE B 1 26 ? 13.117 -15.102 0.355 1 97.94 26 PHE B N 1
ATOM 1785 C CA . PHE B 1 26 ? 13.352 -14.242 -0.799 1 97.94 26 PHE B CA 1
ATOM 1786 C C . PHE B 1 26 ? 14.633 -14.641 -1.521 1 97.94 26 PHE B C 1
ATOM 1788 O O . PHE B 1 26 ? 14.867 -14.211 -2.654 1 97.94 26 PHE B O 1
ATOM 1795 N N . SER B 1 27 ? 15.492 -15.438 -0.861 1 98 27 SER B N 1
ATOM 1796 C CA . SER B 1 27 ? 16.734 -15.844 -1.486 1 98 27 SER B CA 1
ATOM 1797 C C . SER B 1 27 ? 16.484 -16.672 -2.744 1 98 27 SER B C 1
ATOM 1799 O O . SER B 1 27 ? 17.344 -16.75 -3.623 1 98 27 SER B O 1
ATOM 1801 N N . LYS B 1 28 ? 15.344 -17.25 -2.889 1 97.38 28 LYS B N 1
ATOM 1802 C CA . LYS B 1 28 ? 14.992 -18.062 -4.047 1 97.38 28 LYS B CA 1
ATOM 1803 C C . LYS B 1 28 ? 14.875 -17.203 -5.305 1 97.38 28 LYS B C 1
ATOM 1805 O O . LYS B 1 28 ? 14.945 -17.719 -6.422 1 97.38 28 LYS B O 1
ATOM 1810 N N . LEU B 1 29 ? 14.711 -15.891 -5.176 1 97.56 29 LEU B N 1
ATOM 1811 C CA . LEU B 1 29 ? 14.578 -15 -6.32 1 97.56 29 LEU B CA 1
ATOM 1812 C C . LEU B 1 29 ? 15.914 -14.812 -7.027 1 97.56 29 LEU B C 1
ATOM 1814 O O . LEU B 1 29 ? 15.953 -14.469 -8.211 1 97.56 29 LEU B O 1
ATOM 1818 N N . THR B 1 30 ? 17 -15.031 -6.312 1 97 30 THR B N 1
ATOM 1819 C CA . THR B 1 30 ? 18.328 -14.727 -6.828 1 97 30 THR B CA 1
ATOM 1820 C C . THR B 1 30 ? 18.609 -15.523 -8.102 1 97 30 THR B C 1
ATOM 1822 O O . THR B 1 30 ? 19.359 -15.078 -8.969 1 97 30 THR B O 1
ATOM 1825 N N . GLN B 1 31 ? 17.969 -16.641 -8.281 1 95.38 31 GLN B N 1
ATOM 1826 C CA . GLN B 1 31 ? 18.203 -17.547 -9.406 1 95.38 31 GLN B CA 1
ATOM 1827 C C . GLN B 1 31 ? 17.625 -16.969 -10.695 1 95.38 31 GLN B C 1
ATOM 1829 O O . GLN B 1 31 ? 17.969 -17.422 -11.789 1 95.38 31 GLN B O 1
ATOM 1834 N N . TYR B 1 32 ? 16.922 -15.914 -10.578 1 94.25 32 TYR B N 1
ATOM 1835 C CA . TYR B 1 32 ? 16.172 -15.477 -11.75 1 94.25 32 TYR B CA 1
ATOM 1836 C C . TYR B 1 32 ? 16.578 -14.062 -12.164 1 94.25 32 TYR B C 1
ATOM 1838 O O . TYR B 1 32 ? 15.898 -13.438 -12.977 1 94.25 32 TYR B O 1
ATOM 1846 N N . LYS B 1 33 ? 17.594 -13.602 -11.641 1 92.62 33 LYS B N 1
ATOM 1847 C CA . LYS B 1 33 ? 18.062 -12.25 -11.93 1 92.62 33 LYS B CA 1
ATOM 1848 C C . LYS B 1 33 ? 18.312 -12.07 -13.43 1 92.62 33 LYS B C 1
ATOM 1850 O O . LYS B 1 33 ? 17.875 -11.078 -14.016 1 92.62 33 LYS B O 1
ATOM 1855 N N . ASP B 1 34 ? 18.922 -12.969 -14.031 1 91.56 34 ASP B N 1
ATOM 1856 C CA . ASP B 1 34 ? 19.266 -12.852 -15.445 1 91.56 34 ASP B CA 1
ATOM 1857 C C . ASP B 1 34 ? 18.016 -12.953 -16.312 1 91.56 34 ASP B C 1
ATOM 1859 O O . ASP B 1 34 ? 17.938 -12.312 -17.359 1 91.56 34 ASP B O 1
ATOM 1863 N N . LEU B 1 35 ? 17.125 -13.695 -15.867 1 92.38 35 LEU B N 1
ATOM 1864 C CA . LEU B 1 35 ? 15.906 -13.922 -16.625 1 92.38 35 LEU B CA 1
ATOM 1865 C C . LEU B 1 35 ? 15.125 -12.625 -16.797 1 92.38 35 LEU B C 1
ATOM 1867 O O . LEU B 1 35 ? 14.5 -12.398 -17.844 1 92.38 35 LEU B O 1
ATOM 1871 N N . ILE B 1 36 ? 15.188 -11.727 -15.773 1 91.94 36 ILE B N 1
ATOM 1872 C CA . ILE B 1 36 ? 14.258 -10.602 -15.758 1 91.94 36 ILE B CA 1
ATOM 1873 C C . ILE B 1 36 ? 14.945 -9.359 -16.297 1 91.94 36 ILE B C 1
ATOM 1875 O O . ILE B 1 36 ? 14.32 -8.305 -16.453 1 91.94 36 ILE B O 1
ATOM 1879 N N . SER B 1 37 ? 16.172 -9.453 -16.625 1 88.69 37 SER B N 1
ATOM 1880 C CA . SER B 1 37 ? 16.969 -8.289 -16.984 1 88.69 37 SER B CA 1
ATOM 1881 C C . SER B 1 37 ? 16.344 -7.523 -18.156 1 88.69 37 SER B C 1
ATOM 1883 O O . SER B 1 37 ? 16.219 -6.297 -18.109 1 88.69 37 SER B O 1
ATOM 1885 N N . LYS B 1 38 ? 15.961 -8.18 -19.172 1 87.75 38 LYS B N 1
ATOM 1886 C CA . LYS B 1 38 ? 15.352 -7.523 -20.328 1 87.75 38 LYS B CA 1
ATOM 1887 C C . LYS B 1 38 ? 13.992 -6.938 -19.969 1 87.75 38 LYS B C 1
ATOM 1889 O O . LYS B 1 38 ? 13.633 -5.848 -20.438 1 87.75 38 LYS B O 1
ATOM 1894 N N . THR B 1 39 ? 13.281 -7.559 -19.219 1 93.06 39 THR B N 1
ATOM 1895 C CA . THR B 1 39 ? 11.961 -7.09 -18.828 1 93.06 39 THR B CA 1
ATOM 1896 C C . THR B 1 39 ? 12.07 -5.816 -17.984 1 93.06 39 THR B C 1
ATOM 1898 O O . THR B 1 39 ? 11.258 -4.902 -18.125 1 93.06 39 THR B O 1
ATOM 1901 N N . ILE B 1 40 ? 13.086 -5.695 -17.219 1 95.06 40 ILE B N 1
ATOM 1902 C CA . ILE B 1 40 ? 13.305 -4.551 -16.344 1 95.06 40 ILE B CA 1
ATOM 1903 C C . ILE B 1 40 ? 13.453 -3.281 -17.188 1 95.06 40 ILE B C 1
ATOM 1905 O O . ILE B 1 40 ? 12.836 -2.258 -16.875 1 95.06 40 ILE B O 1
ATOM 1909 N N . ASP B 1 41 ? 14.18 -3.369 -18.25 1 93.31 41 ASP B N 1
ATOM 1910 C CA . ASP B 1 41 ? 14.406 -2.199 -19.094 1 93.31 41 ASP B CA 1
ATOM 1911 C C . ASP B 1 41 ? 13.094 -1.667 -19.672 1 93.31 41 ASP B C 1
ATOM 1913 O O . ASP B 1 41 ? 12.82 -0.465 -19.594 1 93.31 41 ASP B O 1
ATOM 1917 N N . GLU B 1 42 ? 12.375 -2.557 -20.172 1 94.62 42 GLU B N 1
ATOM 1918 C CA . GLU B 1 42 ? 11.102 -2.178 -20.797 1 94.62 42 GLU B CA 1
ATOM 1919 C C . GLU B 1 42 ? 10.141 -1.599 -19.766 1 94.62 42 GLU B C 1
ATOM 1921 O O . GLU B 1 42 ? 9.484 -0.587 -20.016 1 94.62 42 GLU B O 1
ATOM 1926 N N . VAL B 1 43 ? 10.078 -2.201 -18.672 1 94.44 43 VAL B N 1
ATOM 1927 C CA . VAL B 1 43 ? 9.141 -1.785 -17.625 1 94.44 43 VAL B CA 1
ATOM 1928 C C . VAL B 1 43 ? 9.539 -0.415 -17.094 1 94.44 43 VAL B C 1
ATOM 1930 O O . VAL B 1 43 ? 8.688 0.442 -16.859 1 94.44 43 VAL B O 1
ATOM 1933 N N . VAL B 1 44 ? 10.773 -0.172 -16.891 1 96.44 44 VAL B N 1
ATOM 1934 C CA . VAL B 1 44 ? 11.273 1.096 -16.359 1 96.44 44 VAL B CA 1
ATOM 1935 C C . VAL B 1 44 ? 10.953 2.221 -17.344 1 96.44 44 VAL B C 1
ATOM 1937 O O . VAL B 1 44 ? 10.516 3.299 -16.953 1 96.44 44 VAL B O 1
ATOM 1940 N N . GLU B 1 45 ? 11.156 1.926 -18.609 1 95.69 45 GLU B N 1
ATOM 1941 C CA . GLU B 1 45 ? 10.82 2.922 -19.625 1 95.69 45 GLU B CA 1
ATOM 1942 C C . GLU B 1 45 ? 9.336 3.279 -19.578 1 95.69 45 GLU B C 1
ATOM 1944 O O . GLU B 1 45 ? 8.977 4.457 -19.641 1 95.69 45 GLU B O 1
ATOM 1949 N N . GLU B 1 46 ? 8.508 2.322 -19.484 1 95.38 46 GLU B N 1
ATOM 1950 C CA . GLU B 1 46 ? 7.07 2.553 -19.406 1 95.38 46 GLU B CA 1
ATOM 1951 C C . GLU B 1 46 ? 6.707 3.389 -18.188 1 95.38 46 GLU B C 1
ATOM 1953 O O . GLU B 1 46 ? 5.887 4.309 -18.266 1 95.38 46 GLU B O 1
ATOM 1958 N N . VAL B 1 47 ? 7.266 3.076 -17.031 1 95.94 47 VAL B N 1
ATOM 1959 C CA . VAL B 1 47 ? 7 3.77 -15.766 1 95.94 47 VAL B CA 1
ATOM 1960 C C . VAL B 1 47 ? 7.383 5.242 -15.898 1 95.94 47 VAL B C 1
ATOM 1962 O O . VAL B 1 47 ? 6.605 6.125 -15.531 1 95.94 47 VAL B O 1
ATOM 1965 N N . PHE B 1 48 ? 8.5 5.516 -16.453 1 96.69 48 PHE B N 1
ATOM 1966 C CA . PHE B 1 48 ? 8.961 6.898 -16.516 1 96.69 48 PHE B CA 1
ATOM 1967 C C . PHE B 1 48 ? 8.219 7.664 -17.609 1 96.69 48 PHE B C 1
ATOM 1969 O O . PHE B 1 48 ? 8.008 8.867 -17.484 1 96.69 48 PHE B O 1
ATOM 1976 N N . ASN B 1 49 ? 7.777 6.973 -18.656 1 97.12 49 ASN B N 1
ATOM 1977 C CA . ASN B 1 49 ? 6.84 7.602 -19.594 1 97.12 49 ASN B CA 1
ATOM 1978 C C . ASN B 1 49 ? 5.566 8.047 -18.875 1 97.12 49 ASN B C 1
ATOM 1980 O O . ASN B 1 49 ? 5.082 9.164 -19.109 1 97.12 49 ASN B O 1
ATOM 1984 N N . ASP B 1 50 ? 5.051 7.23 -18.047 1 96.19 50 ASP B N 1
ATOM 1985 C CA . ASP B 1 50 ? 3.852 7.562 -17.281 1 96.19 50 ASP B CA 1
ATOM 1986 C C . ASP B 1 50 ? 4.102 8.75 -16.359 1 96.19 50 ASP B C 1
ATOM 1988 O O . ASP B 1 50 ? 3.256 9.641 -16.25 1 96.19 50 ASP B O 1
ATOM 1992 N N . ILE B 1 51 ? 5.262 8.734 -15.688 1 96.19 51 ILE B N 1
ATOM 1993 C CA . ILE B 1 51 ? 5.598 9.781 -14.727 1 96.19 51 ILE B CA 1
ATOM 1994 C C . ILE B 1 51 ? 5.695 11.125 -15.445 1 96.19 51 ILE B C 1
ATOM 1996 O O . ILE B 1 51 ? 5.125 12.117 -14.984 1 96.19 51 ILE B O 1
ATOM 2000 N N . PHE B 1 52 ? 6.305 11.141 -16.562 1 96.12 52 PHE B N 1
ATOM 2001 C CA . PHE B 1 52 ? 6.625 12.406 -17.234 1 96.12 52 PHE B CA 1
ATOM 2002 C C . PHE B 1 52 ? 5.477 12.852 -18.125 1 96.12 52 PHE B C 1
ATOM 2004 O O . PHE B 1 52 ? 5.434 14.008 -18.562 1 96.12 52 PHE B O 1
ATOM 2011 N N . SER B 1 53 ? 4.535 11.977 -18.375 1 95.75 53 SER B N 1
ATOM 2012 C CA . SER B 1 53 ? 3.391 12.352 -19.203 1 95.75 53 SER B CA 1
ATOM 2013 C C . SER B 1 53 ? 2.219 12.82 -18.344 1 95.75 53 SER B C 1
ATOM 2015 O O . SER B 1 53 ? 1.23 13.336 -18.875 1 95.75 53 SER B O 1
ATOM 2017 N N . TYR B 1 54 ? 2.314 12.578 -17.125 1 95.88 54 TYR B N 1
ATOM 2018 C CA . TYR B 1 54 ? 1.212 12.883 -16.219 1 95.88 54 TYR B CA 1
ATOM 2019 C C . TYR B 1 54 ? 1.375 14.273 -15.609 1 95.88 54 TYR B C 1
ATOM 2021 O O . TYR B 1 54 ? 2.389 14.562 -14.969 1 95.88 54 TYR B O 1
ATOM 2029 N N . GLU B 1 55 ? 0.367 15.117 -15.703 1 94.44 55 GLU B N 1
ATOM 2030 C CA . GLU B 1 55 ? 0.424 16.516 -15.273 1 94.44 55 GLU B CA 1
ATOM 2031 C C . GLU B 1 55 ? 0.783 16.625 -13.797 1 94.44 55 GLU B C 1
ATOM 2033 O O . GLU B 1 55 ? 1.483 17.547 -13.391 1 94.44 55 GLU B O 1
ATOM 2038 N N . LYS B 1 56 ? 0.392 15.672 -13.039 1 93.62 56 LYS B N 1
ATOM 2039 C CA . LYS B 1 56 ? 0.558 15.75 -11.586 1 93.62 56 LYS B CA 1
ATOM 2040 C C . LYS B 1 56 ? 1.971 15.352 -11.172 1 93.62 56 LYS B C 1
ATOM 2042 O O . LYS B 1 56 ? 2.402 15.641 -10.055 1 93.62 56 LYS B O 1
ATOM 2047 N N . THR B 1 57 ? 2.668 14.586 -12.062 1 96 57 THR B N 1
ATOM 2048 C CA . THR B 1 57 ? 3.969 14.078 -11.641 1 96 57 THR B CA 1
ATOM 2049 C C . THR B 1 57 ? 5.074 14.586 -12.562 1 96 57 THR B C 1
ATOM 2051 O O . THR B 1 57 ? 6.258 14.5 -12.227 1 96 57 THR B O 1
ATOM 2054 N N . LYS B 1 58 ? 4.797 15.148 -13.633 1 94 58 LYS B N 1
ATOM 2055 C CA . LYS B 1 58 ? 5.754 15.477 -14.688 1 94 58 LYS B CA 1
ATOM 2056 C C . LYS B 1 58 ? 6.809 16.453 -14.188 1 94 58 LYS B C 1
ATOM 2058 O O . LYS B 1 58 ? 7.938 16.469 -14.68 1 94 58 LYS B O 1
ATOM 2063 N N . THR B 1 59 ? 6.488 17.312 -13.172 1 93.56 59 THR B N 1
ATOM 2064 C CA . THR B 1 59 ? 7.41 18.359 -12.742 1 93.56 59 THR B CA 1
ATOM 2065 C C . THR B 1 59 ? 8.125 17.953 -11.453 1 93.56 59 THR B C 1
ATOM 2067 O O . THR B 1 59 ? 8.93 18.719 -10.922 1 93.56 59 THR B O 1
ATOM 2070 N N . LEU B 1 60 ? 7.797 16.781 -11.008 1 93.12 60 LEU B N 1
ATOM 2071 C CA . LEU B 1 60 ? 8.367 16.359 -9.734 1 93.12 60 LEU B CA 1
ATOM 2072 C C . LEU B 1 60 ? 9.828 15.961 -9.898 1 93.12 60 LEU B C 1
ATOM 2074 O O . LEU B 1 60 ? 10.578 15.906 -8.922 1 93.12 60 LEU B O 1
ATOM 2078 N N . PHE B 1 61 ? 10.133 15.648 -11.117 1 92.06 61 PHE B N 1
ATOM 2079 C CA . PHE B 1 61 ? 11.5 15.234 -11.414 1 92.06 61 PHE B CA 1
ATOM 2080 C C . PHE B 1 61 ? 12.094 16.109 -12.516 1 92.06 61 PHE B C 1
ATOM 2082 O O . PHE B 1 61 ? 11.359 16.672 -13.336 1 92.06 61 PHE B O 1
ATOM 2089 N N . ASP B 1 62 ? 13.375 16.234 -12.43 1 92.62 62 ASP B N 1
ATOM 2090 C CA . ASP B 1 62 ? 14.117 16.906 -13.492 1 92.62 62 ASP B CA 1
ATOM 2091 C C . ASP B 1 62 ? 14.242 16.031 -14.734 1 92.62 62 ASP B C 1
ATOM 2093 O O . ASP B 1 62 ? 14.984 15.047 -14.727 1 92.62 62 ASP B O 1
ATOM 2097 N N . GLU B 1 63 ? 13.586 16.484 -15.773 1 92.06 63 GLU B N 1
ATOM 2098 C CA . GLU B 1 63 ? 13.555 15.68 -17 1 92.06 63 GLU B CA 1
ATOM 2099 C C . GLU B 1 63 ? 14.961 15.484 -17.562 1 92.06 63 GLU B C 1
ATOM 2101 O O . GLU B 1 63 ? 15.242 14.469 -18.203 1 92.06 63 GLU B O 1
ATOM 2106 N N . SER B 1 64 ? 15.781 16.375 -17.328 1 94.81 64 SER B N 1
ATOM 2107 C CA . SER B 1 64 ? 17.156 16.281 -17.828 1 94.81 64 SER B CA 1
ATOM 2108 C C . SER B 1 64 ? 17.922 15.148 -17.141 1 94.81 64 SER B C 1
ATOM 2110 O O . SER B 1 64 ? 18.938 14.688 -17.656 1 94.81 64 SER B O 1
ATOM 2112 N N . LYS B 1 65 ? 17.406 14.773 -16.062 1 95.44 65 LYS B N 1
ATOM 2113 C CA . LYS B 1 65 ? 18.062 13.703 -15.312 1 95.44 65 LYS B CA 1
ATOM 2114 C C . LYS B 1 65 ? 17.328 12.375 -15.492 1 95.44 65 LYS B C 1
ATOM 2116 O O . LYS B 1 65 ? 17.562 11.422 -14.742 1 95.44 65 LYS B O 1
ATOM 2121 N N . ARG B 1 66 ? 16.484 12.289 -16.5 1 95.56 66 ARG B N 1
ATOM 2122 C CA . ARG B 1 66 ? 15.625 11.125 -16.688 1 95.56 66 ARG B CA 1
ATOM 2123 C C . ARG B 1 66 ? 16.438 9.844 -16.812 1 95.56 66 ARG B C 1
ATOM 2125 O O . ARG B 1 66 ? 16.109 8.828 -16.203 1 95.56 66 ARG B O 1
ATOM 2132 N N . LYS B 1 67 ? 17.484 9.789 -17.609 1 96.19 67 LYS B N 1
ATOM 2133 C CA . LYS B 1 67 ? 18.297 8.594 -17.828 1 96.19 67 LYS B CA 1
ATOM 2134 C C . LYS B 1 67 ? 18.906 8.086 -16.516 1 96.19 67 LYS B C 1
ATOM 2136 O O . LYS B 1 67 ? 18.938 6.883 -16.281 1 96.19 67 LYS B O 1
ATOM 2141 N N . GLU B 1 68 ? 19.344 9.055 -15.727 1 96.56 68 GLU B N 1
ATOM 2142 C CA . GLU B 1 68 ? 19.906 8.703 -14.43 1 96.56 68 GLU B CA 1
ATOM 2143 C C . GLU B 1 68 ? 18.844 8.109 -13.508 1 96.56 68 GLU B C 1
ATOM 2145 O O . GLU B 1 68 ? 19.094 7.117 -12.82 1 96.56 68 GLU B O 1
ATOM 2150 N N . LEU B 1 69 ? 17.734 8.664 -13.523 1 94.94 69 LEU B N 1
ATOM 2151 C CA . LEU B 1 69 ? 16.625 8.188 -12.719 1 94.94 69 LEU B CA 1
ATOM 2152 C C . LEU B 1 69 ? 16.188 6.793 -13.156 1 94.94 69 LEU B C 1
ATOM 2154 O O . LEU B 1 69 ? 15.898 5.934 -12.32 1 94.94 69 LEU B O 1
ATOM 2158 N N . GLU B 1 70 ? 16.125 6.625 -14.43 1 96.31 70 GLU B N 1
ATOM 2159 C CA . GLU B 1 70 ? 15.781 5.312 -14.977 1 96.31 70 GLU B CA 1
ATOM 2160 C C . GLU B 1 70 ? 16.797 4.254 -14.547 1 96.31 70 GLU B C 1
ATOM 2162 O O . GLU B 1 70 ? 16.422 3.152 -14.141 1 96.31 70 GLU B O 1
ATOM 2167 N N . GLU B 1 71 ? 18.016 4.594 -14.602 1 96.12 71 GLU B N 1
ATOM 2168 C CA . GLU B 1 71 ? 19.062 3.648 -14.211 1 96.12 71 GLU B CA 1
ATOM 2169 C C . GLU B 1 71 ? 18.969 3.311 -12.727 1 96.12 71 GLU B C 1
ATOM 2171 O O . GLU B 1 71 ? 19.156 2.154 -12.336 1 96.12 71 GLU B O 1
ATOM 2176 N N . ASP B 1 72 ? 18.719 4.277 -11.961 1 94.94 72 ASP B N 1
ATOM 2177 C CA . ASP B 1 72 ? 18.547 4.066 -10.523 1 94.94 72 ASP B CA 1
ATOM 2178 C C . ASP B 1 72 ? 17.359 3.146 -10.242 1 94.94 72 ASP B C 1
ATOM 2180 O O . ASP B 1 72 ? 17.438 2.281 -9.367 1 94.94 72 ASP B O 1
ATOM 2184 N N . PHE B 1 73 ? 16.375 3.387 -10.961 1 94.94 73 PHE B N 1
ATOM 2185 C CA . PHE B 1 73 ? 15.164 2.582 -10.781 1 94.94 73 PHE B CA 1
ATOM 2186 C C . PHE B 1 73 ? 15.398 1.151 -11.258 1 94.94 73 PHE B C 1
ATOM 2188 O O . PHE B 1 73 ? 14.906 0.202 -10.641 1 94.94 73 PHE B O 1
ATOM 2195 N N . LYS B 1 74 ? 16.109 0.937 -12.344 1 95.75 74 LYS B N 1
ATOM 2196 C CA . LYS B 1 74 ? 16.5 -0.395 -12.805 1 95.75 74 LYS B CA 1
ATOM 2197 C C . LYS B 1 74 ? 17.281 -1.142 -11.727 1 95.75 74 LYS B C 1
ATOM 2199 O O . LYS B 1 74 ? 17.031 -2.32 -11.469 1 95.75 74 LYS B O 1
ATOM 2204 N N . ASN B 1 75 ? 18.188 -0.417 -11.133 1 94.25 75 ASN B N 1
ATOM 2205 C CA . ASN B 1 75 ? 19 -1.013 -10.086 1 94.25 75 ASN B CA 1
ATOM 2206 C C . ASN B 1 75 ? 18.156 -1.407 -8.875 1 94.25 75 ASN B C 1
ATOM 2208 O O . ASN B 1 75 ? 18.422 -2.426 -8.234 1 94.25 75 ASN B O 1
ATOM 2212 N N . TRP B 1 76 ? 17.25 -0.614 -8.656 1 93.75 76 TRP B N 1
ATOM 2213 C CA . TRP B 1 76 ? 16.328 -0.92 -7.559 1 93.75 76 TRP B CA 1
ATOM 2214 C C . TRP B 1 76 ? 15.57 -2.211 -7.828 1 93.75 76 TRP B C 1
ATOM 2216 O O . TRP B 1 76 ? 15.453 -3.068 -6.949 1 93.75 76 TRP B O 1
ATOM 2226 N N . ILE B 1 77 ? 15.023 -2.373 -9 1 95.25 77 ILE B N 1
ATOM 2227 C CA . ILE B 1 77 ? 14.297 -3.586 -9.352 1 95.25 77 ILE B CA 1
ATOM 2228 C C . ILE B 1 77 ? 15.242 -4.785 -9.312 1 95.25 77 ILE B C 1
ATOM 2230 O O . ILE B 1 77 ? 14.875 -5.852 -8.805 1 95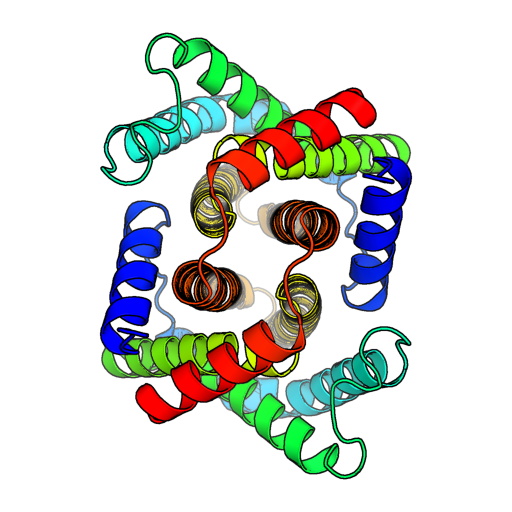.25 77 ILE B O 1
ATOM 2234 N N . LYS B 1 78 ? 16.438 -4.617 -9.836 1 94.69 78 LYS B N 1
ATOM 2235 C CA . LYS B 1 78 ? 17.422 -5.691 -9.789 1 94.69 78 LYS B CA 1
ATOM 2236 C C . LYS B 1 78 ? 17.703 -6.125 -8.352 1 94.69 78 LYS B C 1
ATOM 2238 O O . LYS B 1 78 ? 17.953 -7.305 -8.094 1 94.69 78 LYS B O 1
ATOM 2243 N N . GLY B 1 79 ? 17.672 -5.18 -7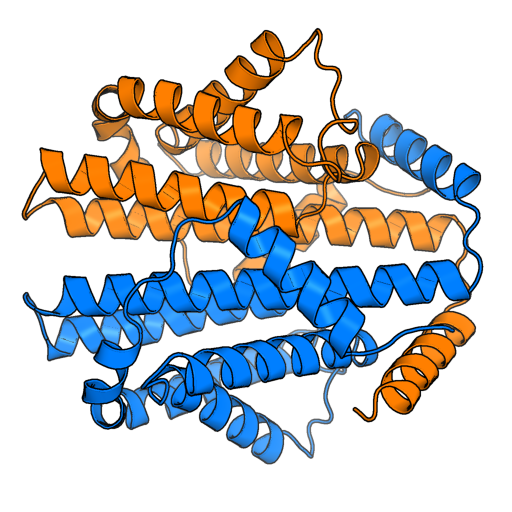.441 1 95.69 79 GLY B N 1
ATOM 2244 C CA . GLY B 1 79 ? 17.906 -5.445 -6.031 1 95.69 79 GLY B CA 1
ATOM 2245 C C . GLY B 1 79 ? 16.922 -6.453 -5.453 1 95.69 79 GLY B C 1
ATOM 2246 O O . GLY B 1 79 ? 17.25 -7.164 -4.504 1 95.69 79 GLY B O 1
ATOM 2247 N N . LEU B 1 80 ? 15.719 -6.547 -5.996 1 96.81 80 LEU B N 1
ATOM 2248 C CA . LEU B 1 80 ? 14.734 -7.531 -5.574 1 96.81 80 LEU B CA 1
ATOM 2249 C C . LEU B 1 80 ? 15.273 -8.945 -5.738 1 96.81 80 LEU B C 1
ATOM 2251 O O . LEU B 1 80 ? 14.867 -9.859 -5.016 1 96.81 80 LEU B O 1
ATOM 2255 N N . PHE B 1 81 ? 16.156 -9.117 -6.656 1 96.94 81 PHE B N 1
ATOM 2256 C CA . PHE B 1 81 ? 16.641 -10.445 -7.027 1 96.94 81 PHE B CA 1
ATOM 2257 C C . PHE B 1 81 ? 18.062 -10.664 -6.523 1 96.94 81 PHE B C 1
ATOM 2259 O O . PHE B 1 81 ? 18.766 -11.547 -7.012 1 96.94 81 PHE B O 1
ATOM 2266 N N . GLU B 1 82 ? 18.484 -9.836 -5.59 1 96.56 82 GLU B N 1
ATOM 2267 C CA . GLU B 1 82 ? 19.844 -9.945 -5.078 1 96.56 82 GLU B CA 1
ATOM 2268 C C . GLU B 1 82 ? 19.859 -10.211 -3.576 1 96.56 82 GLU B C 1
ATOM 2270 O O . GLU B 1 82 ? 20.922 -10.25 -2.951 1 96.56 82 GLU B O 1
ATOM 2275 N N . ILE B 1 83 ? 18.703 -10.438 -3.014 1 98 83 ILE B N 1
ATOM 2276 C CA . ILE B 1 83 ? 18.562 -10.711 -1.588 1 98 83 ILE B CA 1
ATOM 2277 C C . ILE B 1 83 ? 18.891 -12.18 -1.314 1 98 83 ILE B C 1
ATOM 2279 O O . ILE B 1 83 ? 18.078 -13.062 -1.618 1 98 83 ILE B O 1
ATOM 2283 N N . SER B 1 84 ? 19.984 -12.484 -0.607 1 97.56 84 SER B N 1
ATOM 2284 C CA . SER B 1 84 ? 20.406 -13.875 -0.467 1 97.56 84 SER B CA 1
ATOM 2285 C C . SER B 1 84 ? 20.328 -14.336 0.983 1 97.56 84 SER B C 1
ATOM 2287 O O . SER B 1 84 ? 20.375 -15.539 1.262 1 97.56 84 SER B O 1
ATOM 2289 N N . ASN B 1 85 ? 20.297 -13.383 1.888 1 97.25 85 ASN B N 1
ATOM 2290 C CA . ASN B 1 85 ? 20.25 -13.688 3.314 1 97.25 85 ASN B CA 1
ATOM 2291 C C . ASN B 1 85 ? 19.578 -12.562 4.105 1 97.25 85 ASN B C 1
ATOM 2293 O O . ASN B 1 85 ? 19.172 -11.555 3.531 1 97.25 85 ASN B O 1
ATOM 2297 N N . ASP B 1 86 ? 19.5 -12.68 5.391 1 96.12 86 ASP B N 1
ATOM 2298 C CA . ASP B 1 86 ? 18.797 -11.734 6.25 1 96.12 86 ASP B CA 1
ATOM 2299 C C . ASP B 1 86 ? 19.484 -10.375 6.266 1 96.12 86 ASP B C 1
ATOM 2301 O O . ASP B 1 86 ? 18.844 -9.336 6.375 1 96.12 86 ASP B O 1
ATOM 2305 N N . SER B 1 87 ? 20.766 -10.445 6.211 1 97.56 87 SER B N 1
ATOM 2306 C CA . SER B 1 87 ? 21.531 -9.195 6.188 1 97.56 87 SER B CA 1
ATOM 2307 C C . SER B 1 87 ? 21.234 -8.391 4.926 1 97.56 87 SER B C 1
ATOM 2309 O O . SER B 1 87 ? 21.031 -7.176 4.988 1 97.56 87 SER B O 1
ATOM 2311 N N . ASP B 1 88 ? 21.172 -9.055 3.787 1 97.81 88 ASP B N 1
ATOM 2312 C CA . ASP B 1 88 ? 20.812 -8.414 2.529 1 97.81 88 ASP B CA 1
ATOM 2313 C C . ASP B 1 88 ? 19.406 -7.824 2.598 1 97.81 88 ASP B C 1
ATOM 2315 O O . ASP B 1 88 ? 19.156 -6.711 2.127 1 97.81 88 ASP B O 1
ATOM 2319 N N . LEU B 1 89 ? 18.547 -8.648 3.178 1 97.81 89 LEU B N 1
ATOM 2320 C CA . LEU B 1 89 ? 17.156 -8.203 3.289 1 97.81 89 LEU B CA 1
ATOM 2321 C C . LEU B 1 89 ? 17.062 -6.941 4.141 1 97.81 89 LEU B C 1
ATOM 2323 O O . LEU B 1 89 ? 16.359 -5.996 3.777 1 97.81 89 LEU B O 1
ATOM 2327 N N . ASN B 1 90 ? 17.734 -6.898 5.227 1 97.56 90 ASN B N 1
ATOM 2328 C CA . ASN B 1 90 ? 17.75 -5.734 6.105 1 97.56 90 ASN B CA 1
ATOM 2329 C C . ASN B 1 90 ? 18.281 -4.496 5.387 1 97.56 90 ASN B C 1
ATOM 2331 O O . ASN B 1 90 ? 17.734 -3.404 5.531 1 97.56 90 ASN B O 1
ATOM 2335 N N . GLU B 1 91 ? 19.328 -4.648 4.664 1 97.69 91 GLU B N 1
ATOM 2336 C CA . GLU B 1 91 ? 19.891 -3.529 3.91 1 97.69 91 GLU B CA 1
ATOM 2337 C C . GLU B 1 91 ? 18.922 -3.061 2.824 1 97.69 91 GLU B C 1
ATOM 2339 O O . GLU B 1 91 ? 18.797 -1.859 2.584 1 97.69 91 GLU B O 1
ATOM 2344 N N . PHE B 1 92 ? 18.375 -3.996 2.209 1 97.81 92 PHE B N 1
ATOM 2345 C CA . PHE B 1 92 ? 17.375 -3.672 1.184 1 97.81 92 PHE B CA 1
ATOM 2346 C C . PHE B 1 92 ? 16.219 -2.885 1.778 1 97.81 92 PHE B C 1
ATOM 2348 O O . PHE B 1 92 ? 15.797 -1.871 1.218 1 97.81 92 PHE B O 1
ATOM 2355 N N . TYR B 1 93 ? 15.68 -3.316 2.916 1 98.19 93 TYR B N 1
ATOM 2356 C CA . TYR B 1 93 ? 14.602 -2.609 3.6 1 98.19 93 TYR B CA 1
ATOM 2357 C C . TYR B 1 93 ? 15.031 -1.2 3.99 1 98.19 93 TYR B C 1
ATOM 2359 O O . TYR B 1 93 ? 14.258 -0.25 3.867 1 98.19 93 TYR B O 1
ATOM 2367 N N . LYS B 1 94 ? 16.234 -1.071 4.469 1 98.12 94 LYS B N 1
ATOM 2368 C CA . LYS B 1 94 ? 16.734 0.251 4.816 1 98.12 94 LYS B CA 1
ATOM 2369 C C . LYS B 1 94 ? 16.734 1.18 3.605 1 98.12 94 LYS B C 1
ATOM 2371 O O . LYS B 1 94 ? 16.375 2.354 3.719 1 98.12 94 LYS B O 1
ATOM 2376 N N . GLU B 1 95 ? 17.109 0.653 2.482 1 97.38 95 GLU B N 1
ATOM 2377 C CA . GLU B 1 95 ? 17.141 1.461 1.267 1 97.38 95 GLU B CA 1
ATOM 2378 C C . GLU B 1 95 ? 15.742 1.894 0.858 1 97.38 95 GLU B C 1
ATOM 2380 O O . GLU B 1 95 ? 15.539 3.02 0.398 1 97.38 95 GLU B O 1
ATOM 2385 N N . ILE B 1 96 ? 14.812 1.004 0.984 1 97.5 96 ILE B N 1
ATOM 2386 C CA . ILE B 1 96 ? 13.43 1.344 0.667 1 97.5 96 ILE B CA 1
ATOM 2387 C C . ILE B 1 96 ? 12.961 2.49 1.561 1 97.5 96 ILE B C 1
ATOM 2389 O O . ILE B 1 96 ? 12.359 3.451 1.082 1 97.5 96 ILE B O 1
ATOM 2393 N N . VAL B 1 97 ? 13.25 2.387 2.82 1 98.06 97 VAL B N 1
ATOM 2394 C CA . VAL B 1 97 ? 12.812 3.391 3.785 1 98.06 97 VAL B CA 1
ATOM 2395 C C . VAL B 1 97 ? 13.508 4.723 3.496 1 98.06 97 VAL B C 1
ATOM 2397 O O . VAL B 1 97 ? 12.867 5.777 3.518 1 98.06 97 VAL B O 1
ATOM 2400 N N . LYS B 1 98 ? 14.82 4.676 3.182 1 97.44 98 LYS B N 1
ATOM 2401 C CA . LYS B 1 98 ? 15.547 5.891 2.814 1 97.44 98 LYS B CA 1
ATOM 2402 C C . LYS B 1 98 ? 14.891 6.582 1.623 1 97.44 98 LYS B C 1
ATOM 2404 O O . LYS B 1 98 ? 14.695 7.797 1.638 1 97.44 98 LYS B O 1
ATOM 2409 N N . ARG B 1 99 ? 14.562 5.859 0.65 1 96.19 99 ARG B N 1
ATOM 2410 C CA . ARG B 1 99 ? 13.945 6.41 -0.548 1 96.19 99 ARG B CA 1
ATOM 2411 C C . ARG B 1 99 ? 12.562 6.977 -0.236 1 96.19 99 ARG B C 1
ATOM 2413 O O . ARG B 1 99 ? 12.18 8.023 -0.768 1 96.19 99 ARG B O 1
ATOM 2420 N N . GLY B 1 100 ? 11.836 6.211 0.585 1 96.69 100 GLY B N 1
ATOM 2421 C CA . GLY B 1 100 ? 10.531 6.691 0.998 1 96.69 100 GLY B CA 1
ATOM 2422 C C . GLY B 1 100 ? 10.578 8.055 1.664 1 96.69 100 GLY B C 1
ATOM 2423 O O . GLY B 1 100 ? 9.727 8.906 1.404 1 96.69 100 GLY B O 1
ATOM 2424 N N . ILE B 1 101 ? 11.562 8.227 2.465 1 97.31 101 ILE B N 1
ATOM 2425 C CA . ILE B 1 101 ? 11.758 9.5 3.145 1 97.31 101 ILE B CA 1
ATOM 2426 C C . ILE B 1 101 ? 12.078 10.586 2.119 1 97.31 101 ILE B C 1
ATOM 2428 O O . ILE B 1 101 ? 11.523 11.688 2.176 1 97.31 101 ILE B O 1
ATOM 2432 N N . LYS B 1 102 ? 12.891 10.273 1.115 1 95.44 102 LYS B N 1
ATOM 2433 C CA . LYS B 1 102 ? 13.281 11.242 0.093 1 95.44 102 LYS B CA 1
ATOM 2434 C C . LYS B 1 102 ? 12.094 11.609 -0.793 1 95.44 102 LYS B C 1
ATOM 2436 O O . LYS B 1 102 ? 12.047 12.719 -1.341 1 95.44 102 LYS B O 1
ATOM 2441 N N . TYR B 1 103 ? 11.172 10.734 -0.931 1 95.31 103 TYR B N 1
ATOM 2442 C CA . TYR B 1 103 ? 9.984 11.008 -1.735 1 95.31 103 TYR B CA 1
ATOM 2443 C C . TYR B 1 103 ? 9.133 12.094 -1.094 1 95.31 103 TYR B C 1
ATOM 2445 O O . TYR B 1 103 ? 8.367 12.781 -1.781 1 95.31 103 TYR B O 1
ATOM 2453 N N . VAL B 1 104 ? 9.25 12.242 0.241 1 95.19 104 VAL B N 1
ATOM 2454 C CA . VAL B 1 104 ? 8.555 13.336 0.907 1 95.19 104 VAL B CA 1
ATOM 2455 C C . VAL B 1 104 ? 9.055 14.672 0.368 1 95.19 104 VAL B C 1
ATOM 2457 O O . VAL B 1 104 ? 8.258 15.57 0.094 1 95.19 104 VAL B O 1
ATOM 2460 N N . GLU B 1 105 ? 10.344 14.742 0.204 1 94.5 105 GLU B N 1
ATOM 2461 C CA . GLU B 1 105 ? 10.953 15.969 -0.307 1 94.5 105 GLU B CA 1
ATOM 2462 C C . GLU B 1 105 ? 10.469 16.266 -1.724 1 94.5 105 GLU B C 1
ATOM 2464 O O . GLU B 1 105 ? 10.281 17.438 -2.084 1 94.5 105 GLU B O 1
ATOM 2469 N N . LYS B 1 106 ? 10.281 15.281 -2.498 1 93.44 106 LYS B N 1
ATOM 2470 C CA . LYS B 1 106 ? 9.898 15.438 -3.898 1 93.44 106 LYS B CA 1
ATOM 2471 C C . LYS B 1 106 ? 8.383 15.562 -4.047 1 93.44 106 LYS B C 1
ATOM 2473 O O . LYS B 1 106 ? 7.879 15.844 -5.137 1 93.44 106 LYS B O 1
ATOM 2478 N N . ASP B 1 107 ? 7.695 15.328 -2.977 1 92.56 107 ASP B N 1
ATOM 2479 C CA . ASP B 1 107 ? 6.234 15.273 -2.998 1 92.56 107 ASP B CA 1
ATOM 2480 C C . ASP B 1 107 ? 5.738 14.18 -3.945 1 92.56 107 ASP B C 1
ATOM 2482 O O . ASP B 1 107 ? 4.77 14.383 -4.68 1 92.56 107 ASP B O 1
ATOM 2486 N N . PHE B 1 108 ? 6.566 13.164 -4.086 1 95.31 108 PHE B N 1
ATOM 2487 C CA . PHE B 1 108 ? 6.141 11.977 -4.82 1 95.31 108 PHE B CA 1
ATOM 2488 C C . PHE B 1 108 ? 5.32 11.055 -3.93 1 95.31 108 PHE B C 1
ATOM 2490 O O . PHE B 1 108 ? 5.879 10.258 -3.168 1 95.31 108 PHE B O 1
ATOM 2497 N N . LEU B 1 109 ? 4.039 11.039 -4.062 1 95.69 109 LEU B N 1
ATOM 2498 C CA . LEU B 1 109 ? 3.105 10.453 -3.109 1 95.69 109 LEU B CA 1
ATOM 2499 C C . LEU B 1 109 ? 3.172 8.93 -3.145 1 95.69 109 LEU B C 1
ATOM 2501 O O . LEU B 1 109 ? 3.379 8.336 -4.207 1 95.69 109 LEU B O 1
ATOM 2505 N N . PRO B 1 110 ? 2.943 8.305 -1.988 1 96.12 110 PRO B N 1
ATOM 2506 C CA . PRO B 1 110 ? 3.006 6.844 -1.909 1 96.12 110 PRO B CA 1
ATOM 2507 C C . PRO B 1 110 ? 2.012 6.156 -2.844 1 96.12 110 PRO B C 1
ATOM 2509 O O . PRO B 1 110 ? 2.266 5.047 -3.316 1 96.12 110 PRO B O 1
ATOM 2512 N N . GLU B 1 111 ? 0.899 6.809 -3.115 1 96.38 111 GLU B N 1
ATOM 2513 C CA . GLU B 1 111 ? -0.086 6.184 -3.992 1 96.38 111 GLU B CA 1
ATOM 2514 C C . GLU B 1 111 ? 0.469 6 -5.402 1 96.38 111 GLU B C 1
ATOM 2516 O O . GLU B 1 111 ? 0.165 5.008 -6.07 1 96.38 111 GLU B O 1
ATOM 2521 N N . TYR B 1 112 ? 1.32 6.934 -5.891 1 96.69 112 TYR B N 1
ATOM 2522 C CA . TYR B 1 112 ? 1.954 6.777 -7.195 1 96.69 112 TYR B CA 1
ATOM 2523 C C . TYR B 1 112 ? 2.885 5.57 -7.207 1 96.69 112 TYR B C 1
ATOM 2525 O O . TYR B 1 112 ? 2.811 4.727 -8.109 1 96.69 112 TYR B O 1
ATOM 2533 N N . LEU B 1 113 ? 3.709 5.559 -6.184 1 95.81 113 LEU B N 1
ATOM 2534 C CA . LEU B 1 113 ? 4.668 4.457 -6.113 1 95.81 113 LEU B CA 1
ATOM 2535 C C . LEU B 1 113 ? 3.949 3.121 -5.969 1 95.81 113 LEU B C 1
ATOM 2537 O O . LEU B 1 113 ? 4.371 2.119 -6.551 1 95.81 113 LEU B O 1
ATOM 2541 N N . THR B 1 114 ? 2.898 3.1 -5.164 1 97.38 114 THR B N 1
ATOM 2542 C CA . THR B 1 114 ? 2.121 1.876 -5.008 1 97.38 114 THR B CA 1
ATOM 2543 C C . THR B 1 114 ? 1.559 1.417 -6.348 1 97.38 114 THR B C 1
ATOM 2545 O O . THR B 1 114 ? 1.691 0.248 -6.715 1 97.38 114 THR B O 1
ATOM 2548 N N . ALA B 1 115 ? 0.973 2.295 -7.113 1 96.81 115 ALA B N 1
ATOM 2549 C CA . ALA B 1 115 ? 0.429 1.956 -8.43 1 96.81 115 ALA B CA 1
ATOM 2550 C C . ALA B 1 115 ? 1.53 1.484 -9.375 1 96.81 115 ALA B C 1
ATOM 2552 O O . ALA B 1 115 ? 1.339 0.532 -10.133 1 96.81 115 ALA B O 1
ATOM 2553 N N . ILE B 1 116 ? 2.648 2.105 -9.336 1 96.75 116 ILE B N 1
ATOM 2554 C CA . ILE B 1 116 ? 3.795 1.76 -10.172 1 96.75 116 ILE B CA 1
ATOM 2555 C C . ILE B 1 116 ? 4.285 0.356 -9.82 1 96.75 116 ILE B C 1
ATOM 2557 O O . ILE B 1 116 ? 4.598 -0.438 -10.711 1 96.75 116 ILE B O 1
ATOM 2561 N N . ILE B 1 117 ? 4.332 0.031 -8.508 1 96.62 117 ILE B N 1
ATOM 2562 C CA . ILE B 1 117 ? 4.781 -1.284 -8.062 1 96.62 117 ILE B CA 1
ATOM 2563 C C . ILE B 1 117 ? 3.803 -2.354 -8.547 1 96.62 117 ILE B C 1
ATOM 2565 O O . ILE B 1 117 ? 4.211 -3.445 -8.945 1 96.62 117 ILE B O 1
ATOM 2569 N N . ILE B 1 118 ? 2.494 -2.057 -8.523 1 95.19 118 ILE B N 1
ATOM 2570 C CA . ILE B 1 118 ? 1.5 -2.984 -9.055 1 95.19 118 ILE B CA 1
ATOM 2571 C C . ILE B 1 118 ? 1.785 -3.268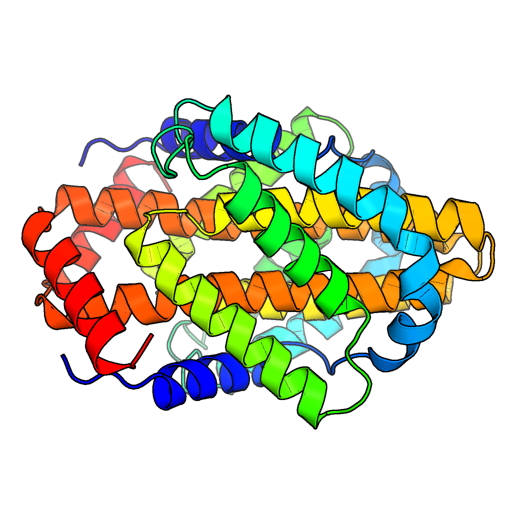 -10.523 1 95.19 118 ILE B C 1
ATOM 2573 O O . ILE B 1 118 ? 1.772 -4.422 -10.953 1 95.19 118 ILE B O 1
ATOM 2577 N N . LYS B 1 119 ? 2.117 -2.33 -11.297 1 95 119 LYS B N 1
ATOM 2578 C CA . LYS B 1 119 ? 2.443 -2.473 -12.711 1 95 119 LYS B CA 1
ATOM 2579 C C . LYS B 1 119 ? 3.705 -3.311 -12.898 1 95 119 LYS B C 1
ATOM 2581 O O . LYS B 1 119 ? 3.729 -4.227 -13.727 1 95 119 LYS B O 1
ATOM 2586 N N . ILE B 1 120 ? 4.742 -2.953 -12.133 1 96.38 120 ILE B N 1
ATOM 2587 C CA . ILE B 1 120 ? 6.02 -3.656 -12.219 1 96.38 120 ILE B CA 1
ATOM 2588 C C . ILE B 1 120 ? 5.816 -5.133 -11.883 1 96.38 120 ILE B C 1
ATOM 2590 O O . ILE B 1 120 ? 6.316 -6.008 -12.594 1 96.38 120 ILE B O 1
ATOM 2594 N N . GLU B 1 121 ? 5.105 -5.324 -10.844 1 96.19 121 GLU B N 1
ATOM 2595 C CA . GLU B 1 121 ? 4.867 -6.695 -10.398 1 96.19 121 GLU B CA 1
ATOM 2596 C C . GLU B 1 121 ? 4.168 -7.512 -11.484 1 96.19 121 GLU B C 1
ATOM 2598 O O . GLU B 1 121 ? 4.562 -8.648 -11.766 1 96.19 121 GLU B O 1
ATOM 2603 N N . ASP B 1 122 ? 3.158 -6.93 -12.039 1 94.19 122 ASP B N 1
ATOM 2604 C CA . ASP B 1 122 ? 2.42 -7.617 -13.094 1 94.19 122 ASP B CA 1
ATOM 2605 C C . ASP B 1 122 ? 3.342 -8.008 -14.25 1 94.19 122 ASP B C 1
ATOM 2607 O O . ASP B 1 122 ? 3.275 -9.133 -14.75 1 94.19 122 ASP B O 1
ATOM 2611 N N . ARG B 1 123 ? 4.18 -7.145 -14.625 1 94.5 123 ARG B N 1
ATOM 2612 C CA . ARG B 1 123 ? 5.086 -7.383 -15.742 1 94.5 123 ARG B CA 1
ATOM 2613 C C . ARG B 1 123 ? 6.102 -8.469 -15.398 1 94.5 123 ARG B C 1
ATOM 2615 O O . ARG B 1 123 ? 6.375 -9.352 -16.219 1 94.5 123 ARG B O 1
ATOM 2622 N N . LEU B 1 124 ? 6.641 -8.391 -14.219 1 95.56 124 LEU B N 1
ATOM 2623 C CA . LEU B 1 124 ? 7.656 -9.352 -13.812 1 95.56 124 LEU B CA 1
ATOM 2624 C C . LEU B 1 124 ? 7.047 -10.742 -13.625 1 95.56 124 LEU B C 1
ATOM 2626 O O . LEU B 1 124 ? 7.645 -11.742 -14.023 1 95.56 124 LEU B O 1
ATOM 2630 N N . LYS B 1 125 ? 5.863 -10.805 -13.016 1 94.56 125 LYS B N 1
ATOM 2631 C CA . LYS B 1 125 ? 5.172 -12.078 -12.828 1 94.56 125 LYS B CA 1
ATOM 2632 C C . LYS B 1 125 ? 4.859 -12.734 -14.164 1 94.56 125 LYS B C 1
ATOM 2634 O O . LYS B 1 125 ? 5.027 -13.945 -14.32 1 94.56 125 LYS B O 1
ATOM 2639 N N . ASN B 1 126 ? 4.359 -11.93 -15.062 1 93.12 126 ASN B N 1
ATOM 2640 C CA . ASN B 1 126 ? 4.043 -12.461 -16.391 1 93.12 126 ASN B CA 1
ATOM 2641 C C . ASN B 1 126 ? 5.281 -13.039 -17.062 1 93.12 126 ASN B C 1
ATOM 2643 O O . ASN B 1 126 ? 5.215 -14.109 -17.672 1 93.12 126 ASN B O 1
ATOM 2647 N N . LYS B 1 127 ? 6.371 -12.406 -16.953 1 94.75 127 LYS B N 1
ATOM 2648 C CA . LYS B 1 127 ? 7.617 -12.906 -17.531 1 94.75 127 LYS B CA 1
ATOM 2649 C C . LYS B 1 127 ? 8.047 -14.211 -16.859 1 94.75 127 LYS B C 1
ATOM 2651 O O . LYS B 1 127 ? 8.469 -15.148 -17.547 1 94.75 127 LYS B O 1
ATOM 2656 N N . LEU B 1 128 ? 7.953 -14.273 -15.531 1 94.81 128 LEU B N 1
ATOM 2657 C CA . LEU B 1 128 ? 8.297 -15.492 -14.805 1 94.81 128 LEU B CA 1
ATOM 2658 C C . LEU B 1 128 ? 7.383 -16.641 -15.211 1 94.81 128 LEU B C 1
ATOM 2660 O O . LEU B 1 128 ? 7.848 -17.766 -15.422 1 94.81 128 LEU B O 1
ATOM 2664 N N . LYS B 1 129 ? 6.129 -16.391 -15.336 1 93.38 129 LYS B N 1
ATOM 2665 C CA . LYS B 1 129 ? 5.164 -17.422 -15.734 1 93.38 129 LYS B CA 1
ATOM 2666 C C . LYS B 1 129 ? 5.438 -17.906 -17.156 1 93.38 129 LYS B C 1
ATOM 2668 O O . LYS B 1 129 ? 5.309 -19.094 -17.438 1 93.38 129 LYS B O 1
ATOM 2673 N N . GLU B 1 130 ? 5.762 -17.016 -18.062 1 94.12 130 GLU B N 1
ATOM 2674 C CA . GLU B 1 130 ? 6.09 -17.375 -19.438 1 94.12 130 GLU B CA 1
ATOM 2675 C C . GLU B 1 130 ? 7.309 -18.281 -19.5 1 94.12 130 GLU B C 1
ATOM 2677 O O . GLU B 1 130 ? 7.344 -19.234 -20.281 1 94.12 130 GLU B O 1
ATOM 2682 N N . GLU B 1 131 ? 8.25 -18.047 -18.656 1 92.94 131 GLU B N 1
ATOM 2683 C CA . GLU B 1 131 ? 9.539 -18.734 -18.734 1 92.94 131 GLU B CA 1
ATOM 2684 C C . GLU B 1 131 ? 9.523 -20.031 -17.938 1 92.94 131 GLU B C 1
ATOM 2686 O O . GLU B 1 131 ? 10.125 -21.031 -18.344 1 92.94 131 GLU B O 1
ATOM 2691 N N . LEU B 1 132 ? 8.773 -20.047 -16.828 1 93.5 132 LEU B N 1
ATOM 2692 C CA . LEU B 1 132 ? 8.867 -21.172 -15.914 1 93.5 132 LEU B CA 1
ATOM 2693 C C . LEU B 1 132 ? 7.629 -22.062 -16 1 93.5 132 LEU B C 1
ATOM 2695 O O . LEU B 1 132 ? 7.633 -23.203 -15.531 1 93.5 132 LEU B O 1
ATOM 2699 N N . LYS B 1 133 ? 6.637 -21.531 -16.516 1 90.56 133 LYS B N 1
ATOM 2700 C CA . LYS B 1 133 ? 5.387 -22.266 -16.719 1 90.56 133 LYS B CA 1
ATOM 2701 C C . LYS B 1 133 ? 4.867 -22.828 -15.398 1 90.56 133 LYS B C 1
ATOM 2703 O O . LYS B 1 133 ? 4.719 -22.109 -14.414 1 90.56 133 LYS B O 1
ATOM 2708 N N . GLU B 1 134 ? 4.781 -24.078 -15.219 1 83 134 GLU B N 1
ATOM 2709 C CA . GLU B 1 134 ? 4.148 -24.719 -14.07 1 83 134 GLU B CA 1
ATOM 2710 C C . GLU B 1 134 ? 4.984 -24.531 -12.805 1 83 134 GLU B C 1
ATOM 2712 O O . GLU B 1 134 ? 4.453 -24.562 -11.695 1 83 134 GLU B O 1
ATOM 2717 N N . ASP B 1 135 ? 6.211 -24.188 -12.969 1 87 135 ASP B N 1
ATOM 2718 C CA . ASP B 1 135 ? 7.113 -24.062 -11.828 1 87 135 ASP B CA 1
ATOM 2719 C C . ASP B 1 135 ? 7.18 -22.625 -11.336 1 87 135 ASP B C 1
ATOM 2721 O O . ASP B 1 135 ? 7.895 -22.312 -10.383 1 87 135 ASP B O 1
ATOM 2725 N N . ALA B 1 136 ? 6.367 -21.75 -11.93 1 91.38 136 ALA B N 1
ATOM 2726 C CA . ALA B 1 136 ? 6.504 -20.312 -11.688 1 91.38 136 ALA B CA 1
ATOM 2727 C C . ALA B 1 136 ? 5.84 -19.922 -10.375 1 91.38 136 ALA B C 1
ATOM 2729 O O . ALA B 1 136 ? 6.199 -18.891 -9.781 1 91.38 136 ALA B O 1
ATOM 2730 N N . GLN B 1 137 ? 4.914 -20.734 -9.906 1 89.44 137 GLN B N 1
ATOM 2731 C CA . GLN B 1 137 ? 3.99 -20.281 -8.875 1 89.44 137 GLN B CA 1
ATOM 2732 C C . GLN B 1 137 ? 4.73 -19.938 -7.582 1 89.44 137 GLN B C 1
ATOM 2734 O O . GLN B 1 137 ? 4.469 -18.906 -6.965 1 89.44 137 GLN B O 1
ATOM 2739 N N . GLU B 1 138 ? 5.574 -20.781 -7.207 1 91.94 138 GLU B N 1
ATOM 2740 C CA . GLU B 1 138 ? 6.309 -20.531 -5.969 1 91.94 138 GLU B CA 1
ATOM 2741 C C . GLU B 1 138 ? 7.078 -19.219 -6.035 1 91.94 138 GLU B C 1
ATOM 2743 O O . GLU B 1 138 ? 7.027 -18.422 -5.098 1 91.94 138 GLU B O 1
ATOM 2748 N N . ILE B 1 139 ? 7.738 -18.969 -7.152 1 95.12 139 ILE B N 1
ATOM 2749 C CA . ILE B 1 139 ? 8.578 -17.797 -7.316 1 95.12 139 ILE B CA 1
ATOM 2750 C C . ILE B 1 139 ? 7.699 -16.547 -7.418 1 95.12 139 ILE B C 1
ATOM 2752 O O . ILE B 1 139 ? 8.039 -15.5 -6.863 1 95.12 139 ILE B O 1
ATOM 2756 N N . VAL B 1 140 ? 6.602 -16.703 -8.062 1 94.5 140 VAL B N 1
ATOM 2757 C CA . VAL B 1 140 ? 5.645 -15.602 -8.188 1 94.5 140 VAL B CA 1
ATOM 2758 C C . VAL B 1 140 ? 5.102 -15.227 -6.809 1 94.5 140 VAL B C 1
ATOM 2760 O O . VAL B 1 140 ? 4.973 -14.039 -6.492 1 94.5 140 VAL B O 1
ATOM 2763 N N . ASP B 1 141 ? 4.848 -16.203 -5.996 1 93.5 141 ASP B N 1
ATOM 2764 C CA . ASP B 1 141 ? 4.355 -15.961 -4.645 1 93.5 141 ASP B CA 1
ATOM 2765 C C . ASP B 1 141 ? 5.398 -15.227 -3.807 1 93.5 141 ASP B C 1
ATOM 2767 O O . ASP B 1 141 ? 5.059 -14.352 -3.01 1 93.5 141 ASP B O 1
ATOM 2771 N N . ILE B 1 142 ? 6.594 -15.633 -3.953 1 96.44 142 ILE B N 1
ATOM 2772 C CA . ILE B 1 142 ? 7.684 -15.016 -3.203 1 96.44 142 ILE B CA 1
ATOM 2773 C C . ILE B 1 142 ? 7.867 -13.57 -3.65 1 96.44 142 ILE B C 1
ATOM 2775 O O . ILE B 1 142 ? 8 -12.672 -2.818 1 96.44 142 ILE B O 1
ATOM 2779 N N . LEU B 1 143 ? 7.863 -13.328 -4.965 1 97 143 LEU B N 1
ATOM 2780 C CA . LEU B 1 143 ? 7.988 -11.977 -5.5 1 97 143 LEU B CA 1
ATOM 2781 C C . LEU B 1 143 ? 6.84 -11.094 -5.023 1 97 143 LEU B C 1
ATOM 2783 O O . LEU B 1 143 ? 7.051 -9.938 -4.648 1 97 143 LEU B O 1
ATOM 2787 N N . ASP B 1 144 ? 5.688 -11.609 -5.02 1 96.06 144 ASP B N 1
ATOM 2788 C CA . ASP B 1 144 ? 4.492 -10.914 -4.559 1 96.06 144 ASP B CA 1
ATOM 2789 C C . ASP B 1 144 ? 4.637 -10.477 -3.104 1 96.06 144 ASP B C 1
ATOM 2791 O O . ASP B 1 144 ? 4.328 -9.328 -2.76 1 96.06 144 ASP B O 1
ATOM 2795 N N . ASP B 1 145 ? 5.047 -11.375 -2.305 1 96.5 145 ASP B N 1
ATOM 2796 C CA . ASP B 1 145 ? 5.23 -11.062 -0.89 1 96.5 145 ASP B CA 1
ATOM 2797 C C . ASP B 1 145 ? 6.246 -9.938 -0.703 1 96.5 145 ASP B C 1
ATOM 2799 O O . ASP B 1 145 ? 6.008 -9 0.062 1 96.5 145 ASP B O 1
ATOM 2803 N N . LEU B 1 146 ? 7.324 -10.008 -1.394 1 97.94 146 LEU B N 1
ATOM 2804 C CA . LEU B 1 146 ? 8.375 -9.008 -1.283 1 97.94 146 LEU B CA 1
ATOM 2805 C C . LEU B 1 146 ? 7.863 -7.633 -1.716 1 97.94 146 LEU B C 1
ATOM 2807 O O . LEU B 1 146 ? 8.094 -6.637 -1.031 1 97.94 146 LEU B O 1
ATOM 2811 N N . LEU B 1 147 ? 7.176 -7.574 -2.793 1 97.81 147 LEU B N 1
ATOM 2812 C CA . LEU B 1 147 ? 6.73 -6.293 -3.336 1 97.81 147 LEU B CA 1
ATOM 2813 C C . LEU B 1 147 ? 5.637 -5.688 -2.465 1 97.81 147 LEU B C 1
ATOM 2815 O O . LEU B 1 147 ? 5.547 -4.461 -2.336 1 97.81 147 LEU B O 1
ATOM 2819 N N . LYS B 1 148 ? 4.871 -6.484 -1.819 1 97.25 148 LYS B N 1
ATOM 2820 C CA . LYS B 1 148 ? 3.891 -5.961 -0.875 1 97.25 148 LYS B CA 1
ATOM 2821 C C . LYS B 1 148 ? 4.574 -5.32 0.331 1 97.25 148 LYS B C 1
ATOM 2823 O O . LYS B 1 148 ? 4.102 -4.309 0.853 1 97.25 148 LYS B O 1
ATOM 2828 N N . ARG B 1 149 ? 5.59 -5.91 0.728 1 97.75 149 ARG B N 1
ATOM 2829 C CA . ARG B 1 149 ? 6.348 -5.332 1.831 1 97.75 149 ARG B CA 1
ATOM 2830 C C . ARG B 1 149 ? 7.027 -4.031 1.405 1 97.75 149 ARG B C 1
ATOM 2832 O O . ARG B 1 149 ? 7.16 -3.104 2.205 1 97.75 149 ARG B O 1
ATOM 2839 N N . VAL B 1 150 ? 7.449 -3.998 0.173 1 97.88 150 VAL B N 1
ATOM 2840 C CA . VAL B 1 150 ? 8.008 -2.762 -0.368 1 97.88 150 VAL B CA 1
ATOM 2841 C C . VAL B 1 150 ? 6.953 -1.658 -0.326 1 97.88 150 VAL B C 1
ATOM 2843 O O . VAL B 1 150 ? 7.246 -0.527 0.07 1 97.88 150 VAL B O 1
ATOM 2846 N N . ILE B 1 151 ? 5.758 -2.002 -0.75 1 98 151 ILE B N 1
ATOM 2847 C CA . ILE B 1 151 ? 4.66 -1.045 -0.683 1 98 151 ILE B CA 1
ATOM 2848 C C . ILE B 1 151 ? 4.473 -0.576 0.758 1 98 151 ILE B C 1
ATOM 2850 O O . ILE B 1 151 ? 4.418 0.627 1.023 1 98 151 ILE B O 1
ATOM 2854 N N . LEU B 1 152 ? 4.422 -1.522 1.646 1 98.38 152 LEU B N 1
ATOM 2855 C CA . LEU B 1 152 ? 4.219 -1.232 3.061 1 98.38 152 LEU B CA 1
ATOM 2856 C C . LEU B 1 152 ? 5.309 -0.304 3.586 1 98.38 152 LEU B C 1
ATOM 2858 O O . LEU B 1 152 ? 5.012 0.704 4.234 1 98.38 152 LEU B O 1
ATOM 2862 N N . LEU B 1 153 ? 6.531 -0.596 3.309 1 98.44 153 LEU B N 1
ATOM 2863 C CA . LEU B 1 153 ? 7.668 0.169 3.812 1 98.44 153 LEU B CA 1
ATOM 2864 C C . LEU B 1 153 ? 7.668 1.581 3.236 1 98.44 153 LEU B C 1
ATOM 2866 O O . LEU B 1 153 ? 7.977 2.543 3.943 1 98.44 153 LEU B O 1
ATOM 2870 N N . ASN B 1 154 ? 7.359 1.647 1.991 1 97.75 154 ASN B N 1
ATOM 2871 C CA . ASN B 1 154 ? 7.301 2.963 1.361 1 97.75 154 ASN B CA 1
ATOM 2872 C C . ASN B 1 154 ? 6.219 3.836 1.985 1 97.75 154 ASN B C 1
ATOM 2874 O O . ASN B 1 154 ? 6.457 5.008 2.287 1 97.75 154 ASN B O 1
ATOM 2878 N N . VAL B 1 155 ? 5.066 3.273 2.148 1 97.81 155 VAL B N 1
ATOM 2879 C CA . VAL B 1 155 ? 3.955 3.992 2.76 1 97.81 155 VAL B CA 1
ATOM 2880 C C . VAL B 1 155 ? 4.324 4.406 4.18 1 97.81 155 VAL B C 1
ATOM 2882 O O . VAL B 1 155 ? 4.156 5.57 4.559 1 97.81 155 VAL B O 1
ATOM 2885 N N . ALA B 1 156 ? 4.875 3.527 4.914 1 98.06 156 ALA B N 1
ATOM 2886 C CA . ALA B 1 156 ? 5.23 3.771 6.309 1 98.06 156 ALA B CA 1
ATOM 2887 C C . ALA B 1 156 ? 6.312 4.844 6.422 1 98.06 156 ALA B C 1
ATOM 2889 O O . ALA B 1 156 ? 6.25 5.707 7.301 1 98.06 156 ALA B O 1
ATOM 2890 N N . ALA B 1 157 ? 7.305 4.75 5.551 1 98.19 157 ALA B N 1
ATOM 2891 C CA . ALA B 1 157 ? 8.406 5.703 5.578 1 98.19 157 ALA B CA 1
ATOM 2892 C C . ALA B 1 157 ? 7.918 7.121 5.301 1 98.19 157 ALA B C 1
ATOM 2894 O O . ALA B 1 157 ? 8.258 8.055 6.031 1 98.19 157 ALA B O 1
ATOM 2895 N N . TYR B 1 158 ? 7.145 7.211 4.258 1 97.31 158 TYR B N 1
ATOM 2896 C CA . TYR B 1 158 ? 6.602 8.508 3.879 1 97.31 158 TYR B CA 1
ATOM 2897 C C . TYR B 1 158 ? 5.766 9.102 5.008 1 97.31 158 TYR B C 1
ATOM 2899 O O . TYR B 1 158 ? 5.98 10.25 5.41 1 97.31 158 TYR B O 1
ATOM 2907 N N . MET B 1 159 ? 4.922 8.328 5.59 1 94.62 159 MET B N 1
ATOM 2908 C CA . MET B 1 159 ? 3.969 8.797 6.594 1 94.62 159 MET B CA 1
ATOM 2909 C C . MET B 1 159 ? 4.676 9.109 7.91 1 94.62 159 MET B C 1
ATOM 2911 O O . MET B 1 159 ? 4.383 10.117 8.547 1 94.62 159 MET B O 1
ATOM 2915 N N . ASN B 1 160 ? 5.5 8.234 8.312 1 94.94 160 ASN B N 1
ATOM 2916 C CA . ASN B 1 160 ? 6.234 8.438 9.555 1 94.94 160 ASN B CA 1
ATOM 2917 C C . ASN B 1 160 ? 7.055 9.727 9.508 1 94.94 160 ASN B C 1
ATOM 2919 O O . ASN B 1 160 ? 6.973 10.547 10.422 1 94.94 160 ASN B O 1
ATOM 2923 N N . PHE B 1 161 ? 7.77 9.922 8.422 1 96.69 161 PHE B N 1
ATOM 2924 C CA . PHE B 1 161 ? 8.617 11.102 8.305 1 96.69 161 PHE B CA 1
ATOM 2925 C C . PHE B 1 161 ? 7.77 12.367 8.188 1 96.69 161 PHE B C 1
ATOM 2927 O O . PHE B 1 161 ? 8.062 13.375 8.836 1 96.69 161 PHE B O 1
ATOM 2934 N N . GLU B 1 162 ? 6.766 12.336 7.383 1 92.94 162 GLU B N 1
ATOM 2935 C CA . GLU B 1 162 ? 5.887 13.492 7.242 1 92.94 162 GLU B CA 1
ATOM 2936 C C . GLU B 1 162 ? 5.266 13.875 8.586 1 92.94 162 GLU B C 1
ATOM 2938 O O . GLU B 1 162 ? 5.148 15.062 8.906 1 92.94 162 GLU B O 1
ATOM 2943 N N . SER B 1 163 ? 4.867 12.867 9.344 1 91.69 163 SER B N 1
ATOM 2944 C CA . SER B 1 163 ? 4.297 13.117 10.656 1 91.69 163 SER B CA 1
ATOM 2945 C C . SER B 1 163 ? 5.297 13.812 11.57 1 91.69 163 SER B C 1
ATOM 2947 O O . SER B 1 163 ? 4.938 14.742 12.305 1 91.69 163 SER B O 1
ATOM 2949 N N . LYS B 1 164 ? 6.512 13.383 11.539 1 93.69 164 LYS B N 1
ATOM 2950 C CA . LYS B 1 164 ? 7.555 14 12.359 1 93.69 164 LYS B CA 1
ATOM 2951 C C . LYS B 1 164 ? 7.809 15.445 11.93 1 93.69 164 LYS B C 1
ATOM 2953 O O . LYS B 1 164 ? 8.062 16.312 12.766 1 93.69 164 LYS B O 1
ATOM 2958 N N . VAL B 1 165 ? 7.738 15.648 10.656 1 94.06 165 VAL B N 1
ATOM 2959 C CA . VAL B 1 165 ? 7.902 16.984 10.109 1 94.06 165 VAL B CA 1
ATOM 2960 C C . VAL B 1 165 ? 6.77 17.891 10.602 1 94.06 165 VAL B C 1
ATOM 2962 O O . VAL B 1 165 ? 7.016 19.016 11.062 1 94.06 165 VAL B O 1
ATOM 2965 N N . LEU B 1 166 ? 5.574 17.406 10.5 1 91.44 166 LEU B N 1
ATOM 2966 C CA . LEU B 1 166 ? 4.406 18.172 10.906 1 91.44 166 LEU B CA 1
ATOM 2967 C C . LEU B 1 166 ? 4.441 18.469 12.406 1 91.44 166 LEU B C 1
ATOM 2969 O O . LEU B 1 166 ? 4.09 19.578 12.836 1 91.44 166 LEU B O 1
ATOM 2973 N N . ASP B 1 167 ? 4.848 17.547 13.188 1 90.5 167 ASP B N 1
ATOM 2974 C CA . ASP B 1 167 ? 5.016 17.766 14.617 1 90.5 167 ASP B CA 1
ATOM 2975 C C . ASP B 1 167 ? 6.047 18.859 14.891 1 90.5 167 ASP B C 1
ATOM 2977 O O . ASP B 1 167 ? 5.848 19.703 15.766 1 90.5 167 ASP B O 1
ATOM 2981 N N . TYR B 1 168 ? 7.051 18.766 14.188 1 91.94 168 TYR B N 1
ATOM 2982 C CA . TYR B 1 168 ? 8.148 19.703 14.367 1 91.94 168 TYR B CA 1
ATOM 2983 C C . TYR B 1 168 ? 7.703 21.141 14.07 1 91.94 168 TYR B C 1
ATOM 2985 O O . TYR B 1 168 ? 8.086 22.078 14.773 1 91.94 168 TYR B O 1
ATOM 2993 N N . ILE B 1 169 ? 6.895 21.297 13.031 1 92.5 169 ILE B N 1
ATOM 2994 C CA . ILE B 1 169 ? 6.5 22.656 12.648 1 92.5 169 ILE B CA 1
ATOM 2995 C C . ILE B 1 169 ? 5.316 23.109 13.5 1 92.5 169 ILE B C 1
ATOM 2997 O O . ILE B 1 169 ? 4.871 24.25 13.398 1 92.5 169 ILE B O 1
ATOM 3001 N N . GLY B 1 170 ? 4.859 22.25 14.414 1 87.56 170 GLY B N 1
ATOM 3002 C CA . GLY B 1 170 ? 3.906 22.625 15.445 1 87.56 170 GLY B CA 1
ATOM 3003 C C . GLY B 1 170 ? 2.484 22.75 14.93 1 87.56 170 GLY B C 1
ATOM 3004 O O . GLY B 1 170 ? 1.819 23.766 15.164 1 87.56 170 GLY B O 1
ATOM 3005 N N . ILE B 1 171 ? 2.031 21.703 14.367 1 87.25 171 ILE B N 1
ATOM 3006 C CA . ILE B 1 171 ? 0.636 21.703 13.938 1 87.25 171 ILE B CA 1
ATOM 3007 C C . ILE B 1 171 ? -0.278 21.594 15.156 1 87.25 171 ILE B C 1
ATOM 3009 O O . ILE B 1 171 ? 0.014 20.859 16.094 1 87.25 171 ILE B O 1
ATOM 3013 N N . ASN B 1 172 ? -1.26 22.438 15.219 1 86.56 172 ASN B N 1
ATOM 3014 C CA . ASN B 1 172 ? -2.262 22.359 16.281 1 86.56 172 ASN B CA 1
ATOM 3015 C C . ASN B 1 172 ? -3.125 21.109 16.125 1 86.56 172 ASN B C 1
ATOM 3017 O O . ASN B 1 172 ? -3.982 21.031 15.242 1 86.56 172 ASN B O 1
ATOM 3021 N N . GLN B 1 173 ? -2.959 20.219 17.047 1 87.06 173 GLN B N 1
ATOM 3022 C CA . GLN B 1 173 ? -3.615 18.922 16.953 1 87.06 173 GLN B CA 1
ATOM 3023 C C . GLN B 1 173 ? -5.125 19.047 17.125 1 87.06 173 GLN B C 1
ATOM 3025 O O . GLN B 1 173 ? -5.895 18.312 16.516 1 87.06 173 GLN B O 1
ATOM 3030 N N . ASN B 1 174 ? -5.516 19.906 17.953 1 91.19 174 ASN B N 1
ATOM 3031 C CA . ASN B 1 174 ? -6.945 20.125 18.156 1 91.19 174 ASN B CA 1
ATOM 3032 C C . ASN B 1 174 ? -7.602 20.688 16.891 1 91.19 174 ASN B C 1
ATOM 3034 O O . ASN B 1 174 ? -8.711 20.266 16.531 1 91.19 174 ASN B O 1
ATOM 3038 N N . LEU B 1 175 ? -6.93 21.578 16.328 1 91.81 175 LEU B N 1
ATOM 3039 C CA . LEU B 1 175 ? -7.43 22.141 15.07 1 91.81 175 LEU B CA 1
ATOM 3040 C C . LEU B 1 175 ? -7.508 21.078 13.992 1 91.81 175 LEU B C 1
ATOM 3042 O O . LEU B 1 175 ? -8.477 21.016 13.227 1 91.81 175 LEU B O 1
ATOM 3046 N N . LYS B 1 176 ? -6.48 20.312 13.883 1 92.56 176 LYS B N 1
ATOM 3047 C CA . LYS B 1 176 ? -6.48 19.234 12.906 1 92.56 176 LYS B CA 1
ATOM 3048 C C . LYS B 1 176 ? -7.652 18.281 13.141 1 92.56 176 LYS B C 1
ATOM 3050 O O . LYS B 1 176 ? -8.375 17.953 12.203 1 92.56 176 LYS B O 1
ATOM 3055 N N . LYS B 1 177 ? -7.855 17.938 14.352 1 94.38 177 LYS B N 1
ATOM 3056 C CA . LYS B 1 177 ? -8.938 17.016 14.688 1 94.38 177 LYS B CA 1
ATOM 3057 C C . LYS B 1 177 ? -10.297 17.609 14.328 1 94.38 177 LYS B C 1
ATOM 3059 O O . LYS B 1 177 ? -11.156 16.906 13.789 1 94.38 177 LYS B O 1
ATOM 3064 N N . ASN B 1 178 ? -10.461 18.781 14.609 1 95.06 178 ASN B N 1
ATOM 3065 C CA . ASN B 1 178 ? -11.719 19.453 14.289 1 95.06 178 ASN B CA 1
ATOM 3066 C C . ASN B 1 178 ? -11.922 19.562 12.781 1 95.06 178 ASN B C 1
ATOM 3068 O O . ASN B 1 178 ? -13.047 19.406 12.289 1 95.06 178 ASN B O 1
ATOM 3072 N N . ALA B 1 179 ? -10.859 19.859 12.133 1 95.31 179 ALA B N 1
ATOM 3073 C CA . ALA B 1 179 ? -10.93 19.953 10.68 1 95.31 179 ALA B CA 1
ATOM 3074 C C . ALA B 1 179 ? -11.281 18.609 10.055 1 95.31 179 ALA B C 1
ATOM 3076 O O . ALA B 1 179 ? -12.016 18.547 9.07 1 95.31 179 ALA B O 1
ATOM 3077 N N . VAL B 1 180 ? -10.727 17.562 10.57 1 95.88 180 VAL B N 1
ATOM 3078 C CA . VAL B 1 180 ? -11.039 16.219 10.102 1 95.88 180 VAL B CA 1
ATOM 3079 C C . VAL B 1 180 ? -12.523 15.945 10.289 1 95.88 180 VAL B C 1
ATOM 3081 O O . VAL B 1 180 ? -13.203 15.508 9.352 1 95.88 180 VAL B O 1
ATOM 3084 N N . LYS B 1 181 ? -13.016 16.203 11.438 1 96.25 181 LYS B N 1
ATOM 3085 C CA . LYS B 1 181 ? -14.43 15.969 11.727 1 96.25 181 LYS B CA 1
ATOM 3086 C C . LYS B 1 181 ? -15.32 16.797 10.805 1 96.25 181 LYS B C 1
ATOM 3088 O O . LYS B 1 181 ? -16.344 16.312 10.312 1 96.25 181 LYS B O 1
ATOM 3093 N N . LEU B 1 182 ? -14.938 18 10.648 1 95.5 182 LEU B N 1
ATOM 3094 C CA . LEU B 1 182 ? -15.688 18.891 9.766 1 95.5 182 LEU B CA 1
ATOM 3095 C C . LEU B 1 182 ? -15.711 18.344 8.336 1 95.5 182 LEU B C 1
ATOM 3097 O O . LEU B 1 182 ? -16.75 18.359 7.684 1 95.5 182 LEU B O 1
ATOM 3101 N N . GLY B 1 183 ? -14.547 17.953 7.844 1 95.31 183 GLY B N 1
ATOM 3102 C CA . GLY B 1 183 ? -14.477 17.406 6.496 1 95.31 183 GLY B CA 1
ATOM 3103 C C . GLY B 1 183 ? -15.352 16.172 6.301 1 95.31 183 GLY B C 1
ATOM 3104 O O . GLY B 1 183 ? -16.078 16.078 5.309 1 95.31 183 GLY B O 1
ATOM 3105 N N . ILE B 1 184 ? -15.336 15.289 7.25 1 96.5 184 ILE B N 1
ATOM 3106 C CA . ILE B 1 184 ? -16.109 14.055 7.188 1 96.5 184 ILE B CA 1
ATOM 3107 C C . ILE B 1 184 ? -17.609 14.391 7.195 1 96.5 184 ILE B C 1
ATOM 3109 O O . ILE B 1 184 ? -18.375 13.836 6.406 1 96.5 184 ILE B O 1
ATOM 3113 N N . LYS B 1 185 ? -18 15.25 8.047 1 95.44 185 LYS B N 1
ATOM 3114 C CA . LYS B 1 185 ? -19.391 15.688 8.109 1 95.44 185 LYS B CA 1
ATOM 3115 C C . LYS B 1 185 ? -19.828 16.312 6.793 1 95.44 185 LYS B C 1
ATOM 3117 O O . LYS B 1 185 ? -20.922 16.031 6.301 1 95.44 185 LYS B O 1
ATOM 3122 N N . LYS B 1 186 ? -19.062 17.172 6.238 1 94.62 186 LYS B N 1
ATOM 3123 C CA . LYS B 1 186 ? -19.391 17.875 4.996 1 94.62 186 LYS B CA 1
ATOM 3124 C C . LYS B 1 186 ? -19.562 16.875 3.844 1 94.62 186 LYS B C 1
ATOM 3126 O O . LYS B 1 186 ? -20.312 17.141 2.906 1 94.62 186 LYS B O 1
ATOM 3131 N N . MET B 1 187 ? -18.859 15.797 3.93 1 95.06 187 MET B N 1
ATOM 3132 C CA . MET B 1 187 ? -18.938 14.789 2.873 1 95.06 187 MET B CA 1
ATOM 3133 C C . MET B 1 187 ? -20.078 13.82 3.129 1 95.06 187 MET B C 1
ATOM 3135 O O . MET B 1 187 ? -20.359 12.953 2.303 1 95.06 187 MET B O 1
ATOM 3139 N N . GLY B 1 188 ? -20.688 13.945 4.234 1 93.5 188 GLY B N 1
ATOM 3140 C CA . GLY B 1 188 ? -21.797 13.07 4.586 1 93.5 188 GLY B CA 1
ATOM 3141 C C . GLY B 1 188 ? -21.359 11.68 5.012 1 93.5 188 GLY B C 1
ATOM 3142 O O . GLY B 1 188 ? -22.062 10.703 4.766 1 93.5 188 GLY B O 1
ATOM 3143 N N . LEU B 1 189 ? -20.234 11.625 5.492 1 93.5 189 LEU B N 1
ATOM 3144 C CA . LEU B 1 189 ? -19.703 10.328 5.887 1 93.5 189 LEU B CA 1
ATOM 3145 C C . LEU B 1 189 ? -19.812 10.133 7.398 1 93.5 189 LEU B C 1
ATOM 3147 O O . LEU B 1 189 ? -19.719 11.102 8.156 1 93.5 189 LEU B O 1
#

InterPro domains:
  IPR012292 Globin/Protoglobin [G3DSA:1.10.490.10] (7-159)
  IPR044398 Globin-sensor domain [PF11563] (22-152)

Solvent-accessible surface area (backbone atoms only — not comparable to full-atom values): 20135 Å² total; per-residue (Å²): 126,97,64,48,57,66,60,54,51,52,53,50,53,49,54,40,62,65,47,24,63,83,80,68,72,49,41,70,40,40,81,44,42,75,77,44,52,68,56,44,56,57,51,46,51,53,51,51,50,47,38,58,69,30,86,89,42,34,77,58,50,63,71,91,44,43,69,59,51,47,51,53,51,45,52,52,59,52,49,64,25,63,25,70,50,69,69,44,45,53,52,50,50,49,51,45,31,52,50,18,43,52,26,56,74,48,67,54,53,55,41,57,54,37,22,40,49,52,30,50,48,53,55,52,42,51,53,43,37,71,73,45,46,89,69,19,57,67,57,45,53,39,51,50,54,52,52,51,50,49,44,35,41,29,43,33,25,32,50,54,50,52,51,53,41,44,57,60,76,57,65,58,62,68,58,51,51,51,43,44,53,49,52,37,52,70,48,72,98,126,97,66,47,57,67,59,53,52,51,52,48,52,50,54,40,61,65,48,24,62,83,80,69,74,49,40,68,40,39,82,43,42,75,76,44,51,69,55,43,55,55,50,46,52,52,52,51,50,48,39,58,70,31,86,90,43,34,76,58,50,63,73,90,46,42,69,60,51,46,51,52,49,44,52,52,58,52,49,64,25,62,25,69,48,69,69,44,44,51,53,52,52,49,49,45,31,53,50,18,44,53,25,57,76,48,66,54,52,54,44,59,54,39,23,41,49,53,30,50,49,54,54,54,43,52,51,42,36,72,75,44,45,90,67,19,58,67,58,43,52,40,51,50,54,52,53,51,48,49,43,36,40,29,40,32,25,30,50,54,50,51,50,52,40,44,56,61,74,58,65,58,63,67,58,52,52,50,42,44,53,50,51,36,54,69,46,71,99

Secondary structure (DSSP, 8-state):
----HHHHHHHHHHHHHHHSPPPP-GGGGGGGHHHHHHHHHHHHHHHHHHHHHSTTTTTTS-GGGHHHHHHHHHHHHHHTT---SHHHHHHHHHHHHHHHHHHHHHT--HHHHHHHHHHHHHHHHHHHHHHHGGGHHHHHHHHHHHHHHHHHHHHHHHHHHHHHHHHHHT--HHHHHHHHHHHHHHTT-/----HHHHHHHHHHHHHHHSPPP--GGGGGGGHHHHHHHHHHHHHHHHHHHHHSTTTTTTS-GGGHHHHHHHHHHHHHHTT---SHHHHHHHHHHHHHHHHHHHHHT--HHHHHHHHHHHHHHHHHHHHHHHGGGHHHHHHHHHHHHHHHHHHHHHHHHHHHHHHHHHHT--HHHHHHHHHHHHHHTT-

Nearest PDB structures (foldseek):
  5ohe-assembly2_D  TM=7.542E-01  e=2.125E-03  Anaeromyxobacter sp. Fw109-5
  4uiq-assembly2_A  TM=7.490E-01  e=1.298E-02  Bordetella pertussis Tohama I
  4zva-assembly1_B  TM=6.137E-01  e=1.007E-01  Escherichia coli K-12
  4zvb-assembly2_D  TM=6.093E-01  e=1.700E-01  Escherichia coli K-12
  7ohd-assembly1_A  TM=7.132E-01  e=3.820E-01  Mus musculus